Protein AF-0000000066304732 (afdb_homodimer)

Sequence (324 aa):
MSVMYKKILYPTDFSETAEIALKHVKAFKTLKAEEVILLHVIDEREIKKRDIFSLLLGVAGLNKSVEEFENELKNKLTEEAKNKMENIKKELEDVGFKVKDIIVVGIPHEEIVKIAEDEGVDIIIMGSHGKTNLKEILLGSVTENVIKKSNKPVLVVKRKNSMSVMYKKILYPTDFSETAEIALKHVKAFKTLKAEEVILLHVIDEREIKKRDIFSLLLGVAGLNKSVEEFENELKNKLTEEAKNKMENIKKELEDVGFKVKDIIVVGIPHEEIVKIAEDEGVDIIIMGSHGKTNLKEILLGSVTENVIKKSNKPVLVVKRKNS

Solvent-accessible surface area (backbone atoms only — not comparable to full-atom values): 17042 Å² total; per-residue (Å²): 128,86,66,77,50,36,28,34,32,36,56,42,82,78,21,72,31,25,52,55,24,49,55,56,57,56,55,37,44,71,41,60,27,42,34,34,41,38,34,36,56,46,48,49,69,61,55,53,51,52,48,52,49,41,51,66,68,51,62,51,69,53,90,60,51,73,66,52,51,50,51,51,51,50,50,52,52,49,54,57,45,49,57,57,48,50,54,53,46,50,57,44,39,72,73,63,35,48,72,49,76,46,78,47,78,35,56,49,37,60,50,52,38,50,48,40,60,75,68,62,38,44,31,35,41,27,23,34,40,53,76,79,67,46,88,84,56,58,57,27,68,48,45,53,47,32,60,44,70,31,75,49,30,33,34,37,28,48,59,76,78,124,128,87,65,76,49,36,28,34,31,36,55,42,82,78,20,72,31,24,52,54,22,48,54,54,56,58,54,36,43,72,41,60,29,41,33,35,39,38,35,35,56,45,47,49,68,60,55,52,50,53,49,53,48,40,51,66,67,51,62,51,69,53,90,60,51,72,65,52,50,51,50,51,50,49,50,51,53,49,54,56,46,48,57,56,48,50,55,52,46,49,58,45,40,72,74,63,35,47,72,49,77,45,78,47,78,35,57,51,37,60,50,53,39,50,48,39,58,76,68,61,37,45,31,35,42,28,22,33,40,52,78,77,67,47,88,83,56,58,58,27,69,49,46,52,48,30,60,44,69,31,76,49,30,34,36,36,26,49,59,77,78,125

Organism: Methanocaldococcus jannaschii (strain ATCC 43067 / DSM 2661 / JAL-1 / JCM 10045 / NBRC 100440) (NCBI:txid243232)

Nearest PDB structures (foldseek):
  1mjh-assembly1_B  TM=9.647E-01  e=6.088E-24  Methanocaldococcus jannaschii
  1mjh-assembly1_A  TM=9.757E-01  e=3.424E-23  Methanocaldococcus jannaschii
  3s3t-assembly1_A  TM=8.805E-01  e=3.908E-10  Lactiplantibacillus plantarum
  3hgm-assembly2_D  TM=7.960E-01  e=7.408E-10  Halomonas elongata
  3hgm-assembly1_B  TM=7.498E-01  e=8.976E-10  Halomonas elongata

Radius of gyration: 23.35 Å; Cα contacts (8 Å, |Δi|>4): 565; chains: 2; bounding box: 50×72×55 Å

Foldseek 3Di:
DDQLFQEEEQEAPPFPLSVVLLVVVLVCVVSVHAAYEYEYEAEVVVLVVVLVVCVVVVVVPDPDDSVRSSVVVVVVVVVVVVVVSVVSCVVSVVSRHHYDYDYYYYHQLVVSQVCCVVVVGQEYTGEQDHDVPDVPDRGDPSLVSNVVPHPHHYHYTYDPPD/DDQLFQEEEQEAPPFPLSVVLLVVVLVCVVSVHAAYEYEYEAEVVVLVVVLVVCVVVVVVPDPDDSVRSSVVVVVVVVVVVVVVSVVSCVVSVVSRHHYDYDYYYYHQLVVSQVCCVVVVGQEYTGEQDHDVPDVPDRGDPSRVSNVVPHPHHYHYTYDDPD

InterPro domains:
  IPR006015 Universal stress protein A family [PR01438] (5-23)
  IPR006015 Universal stress protein A family [PR01438] (118-130)
  IPR006015 Universal stress protein A family [PR01438] (136-158)
  IPR006016 UspA [PF00582] (4-158)
  IPR014729 Rossmann-like alpha/beta/alpha sandwich fold [G3DSA:3.40.50.620] (1-162)

pLDDT: mean 88.41, std 13.87, range [38.44, 98.88]

Secondary structure (DSSP, 8-state):
---TT-EEEEE--S-HHHHHHHHHHHHGGGGT--EEEEEEEEEHHHHHHHHHHHHHTTGGGSS--HHHHHHHHHHHHHHHHHHHHHHHHHHHHHTT-EEEEEEEEE-HHHHHHHHHHHHT-SEEEEES--TT--TT-SS-HHHHHHHHH-SS-EEEEPP---/---TTSEEEEE--S-HHHHHHHHHHHHGGGGT--EEEEEEEEEHHHHHHHHHHHHHTTGGGSS--HHHHHHHHHHHHHHHHHHHHHHHHHHHHHTT-EEEEEEEEE-HHHHHHHHHHHHT-SEEEEES--TT--TT-SS-HHHHHHHHH-SS-EEEEPP---

Structure (mmCIF, N/CA/C/O backbone):
data_AF-0000000066304732-model_v1
#
loop_
_entity.id
_entity.type
_entity.pdbx_description
1 polymer 'Universal stress protein MJ0577'
#
loop_
_atom_site.group_PDB
_atom_site.id
_atom_site.type_symbol
_atom_site.label_atom_id
_atom_site.label_alt_id
_atom_site.label_comp_id
_atom_site.label_asym_id
_atom_site.label_entity_id
_atom_site.label_seq_id
_atom_site.pdbx_PDB_ins_code
_atom_site.Cartn_x
_atom_site.Cartn_y
_atom_site.Cartn_z
_atom_site.occupancy
_atom_site.B_iso_or_equiv
_atom_site.auth_seq_id
_atom_site.auth_comp_id
_atom_site.auth_asym_id
_atom_site.auth_atom_id
_atom_site.pdbx_PDB_model_num
ATOM 1 N N . MET A 1 1 ? 24.047 -0.499 8.664 1 48.59 1 MET A N 1
ATOM 2 C CA . MET A 1 1 ? 22.672 -0.093 8.891 1 48.59 1 MET A CA 1
ATOM 3 C C . MET A 1 1 ? 21.703 -1.146 8.367 1 48.59 1 MET A C 1
ATOM 5 O O . MET A 1 1 ? 21.953 -1.764 7.328 1 48.59 1 MET A O 1
ATOM 9 N N . SER A 1 2 ? 20.953 -1.708 9.203 1 61.94 2 SER A N 1
ATOM 10 C CA . SER A 1 2 ? 20.141 -2.863 8.859 1 61.94 2 SER A CA 1
ATOM 11 C C . SER A 1 2 ? 19.172 -2.541 7.727 1 61.94 2 SER A C 1
ATOM 13 O O . SER A 1 2 ? 18.578 -1.461 7.699 1 61.94 2 SER A O 1
ATOM 15 N N . VAL A 1 3 ? 19.281 -3.23 6.621 1 77.06 3 VAL A N 1
ATOM 16 C CA . VAL A 1 3 ? 18.469 -3.023 5.43 1 77.06 3 VAL A CA 1
ATOM 17 C C . VAL A 1 3 ? 17.016 -3.422 5.715 1 77.06 3 VAL A C 1
ATOM 19 O O . VAL A 1 3 ? 16.75 -4.566 6.086 1 77.06 3 VAL A O 1
ATOM 22 N N . MET A 1 4 ? 16.109 -2.541 5.652 1 85.12 4 MET A N 1
ATOM 23 C CA . MET A 1 4 ? 14.711 -2.758 6.016 1 85.12 4 MET A CA 1
ATOM 24 C C . MET A 1 4 ? 14 -3.609 4.973 1 85.12 4 MET A C 1
ATOM 26 O O . MET A 1 4 ? 13.164 -4.445 5.312 1 85.12 4 MET A O 1
ATOM 30 N N . TYR A 1 5 ? 14.391 -3.469 3.701 1 91.38 5 TYR A N 1
ATOM 31 C CA . TYR A 1 5 ? 13.711 -4.18 2.625 1 91.38 5 TYR A CA 1
ATOM 32 C C . TYR A 1 5 ? 14.68 -5.082 1.87 1 91.38 5 TYR A C 1
ATOM 34 O O . TYR A 1 5 ? 14.922 -4.887 0.677 1 91.38 5 TYR A O 1
ATOM 42 N N . LYS A 1 6 ? 15.094 -6.113 2.504 1 93.81 6 LYS A N 1
ATOM 43 C CA . LYS A 1 6 ? 16.078 -7.008 1.913 1 93.81 6 LYS A CA 1
ATOM 44 C C . LYS A 1 6 ? 15.438 -7.98 0.934 1 93.81 6 LYS A C 1
ATOM 46 O O . LYS A 1 6 ? 16.016 -8.305 -0.103 1 93.81 6 LYS A O 1
ATOM 51 N N . LYS A 1 7 ? 14.312 -8.406 1.317 1 97.44 7 LYS A N 1
ATOM 52 C CA . LYS A 1 7 ? 13.609 -9.422 0.537 1 97.44 7 LYS A CA 1
ATOM 53 C C . LYS A 1 7 ? 12.227 -8.93 0.128 1 97.44 7 LYS A C 1
ATOM 55 O O . LYS A 1 7 ? 11.406 -8.57 0.981 1 97.44 7 LYS A O 1
ATOM 60 N N . ILE A 1 8 ? 11.906 -8.977 -1.218 1 98.06 8 ILE A N 1
ATOM 61 C CA . ILE A 1 8 ? 10.68 -8.445 -1.788 1 98.06 8 ILE A CA 1
ATOM 62 C C . ILE A 1 8 ? 9.828 -9.586 -2.338 1 98.06 8 ILE A C 1
ATOM 64 O O . ILE A 1 8 ? 10.344 -10.508 -2.965 1 98.06 8 ILE A O 1
ATOM 68 N N . LEU A 1 9 ? 8.57 -9.562 -2.037 1 98.88 9 LEU A N 1
ATOM 69 C CA . LEU A 1 9 ? 7.637 -10.391 -2.793 1 98.88 9 LEU A CA 1
ATOM 70 C C . LEU A 1 9 ? 7.004 -9.594 -3.93 1 98.88 9 LEU A C 1
ATOM 72 O O . LEU A 1 9 ? 6.438 -8.523 -3.703 1 98.88 9 LEU A O 1
ATOM 76 N N . TYR A 1 10 ? 7.152 -10.07 -5.133 1 98.81 10 TYR A N 1
ATOM 77 C CA . TYR A 1 10 ? 6.543 -9.492 -6.324 1 98.81 10 TYR A CA 1
ATOM 78 C C . TYR A 1 10 ? 5.582 -10.484 -6.977 1 98.81 10 TYR A C 1
ATOM 80 O O . TYR A 1 10 ? 5.992 -11.312 -7.789 1 98.81 10 TYR A O 1
ATOM 88 N N . PRO A 1 11 ? 4.316 -10.406 -6.613 1 98.81 11 PRO A N 1
ATOM 89 C CA . PRO A 1 11 ? 3.312 -11.18 -7.348 1 98.81 11 PRO A CA 1
ATOM 90 C C . PRO A 1 11 ? 2.934 -10.531 -8.68 1 98.81 11 PRO A C 1
ATOM 92 O O . PRO A 1 11 ? 2.768 -9.312 -8.758 1 98.81 11 PRO A O 1
ATOM 95 N N . THR A 1 12 ? 2.809 -11.383 -9.734 1 98.19 12 THR A N 1
ATOM 96 C CA . THR A 1 12 ? 2.475 -10.836 -11.039 1 98.19 12 THR A CA 1
ATOM 97 C C . THR A 1 12 ? 1.42 -11.695 -11.734 1 98.19 12 THR A C 1
ATOM 99 O O . THR A 1 12 ? 1.443 -12.922 -11.633 1 98.19 12 THR A O 1
ATOM 102 N N . ASP A 1 13 ? 0.51 -11.016 -12.344 1 96.62 13 ASP A N 1
ATOM 103 C CA . ASP A 1 13 ? -0.424 -11.68 -13.25 1 96.62 13 ASP A CA 1
ATOM 104 C C . ASP A 1 13 ? -0.15 -11.281 -14.703 1 96.62 13 ASP A C 1
ATOM 106 O O . ASP A 1 13 ? -0.991 -11.5 -15.578 1 96.62 13 ASP A O 1
ATOM 110 N N . PHE A 1 14 ? 1.034 -10.562 -14.867 1 96.44 14 PHE A N 1
ATOM 111 C CA . PHE A 1 14 ? 1.569 -10.18 -16.172 1 96.44 14 PHE A CA 1
ATOM 112 C C . PHE A 1 14 ? 0.75 -9.055 -16.781 1 96.44 14 PHE A C 1
ATOM 114 O O . PHE A 1 14 ? 0.868 -8.773 -17.984 1 96.44 14 PHE A O 1
ATOM 121 N N . SER A 1 15 ? -0.158 -8.43 -16.016 1 94.56 15 SER A N 1
ATOM 122 C CA . SER A 1 15 ? -0.936 -7.289 -16.484 1 94.56 15 SER A CA 1
ATOM 123 C C . SER A 1 15 ? -0.06 -6.051 -16.641 1 94.56 15 SER A C 1
ATOM 125 O O . SER A 1 15 ? 1.1 -6.047 -16.234 1 94.56 15 SER A O 1
ATOM 127 N N . GLU A 1 16 ? -0.565 -5.035 -17.266 1 92.5 16 GLU A N 1
ATOM 128 C CA . GLU A 1 16 ? 0.135 -3.764 -17.438 1 92.5 16 GLU A CA 1
ATOM 129 C C . GLU A 1 16 ? 0.497 -3.146 -16.078 1 92.5 16 GLU A C 1
ATOM 131 O O . GLU A 1 16 ? 1.601 -2.627 -15.906 1 92.5 16 GLU A O 1
ATOM 136 N N . THR A 1 17 ? -0.426 -3.213 -15.18 1 93.75 17 THR A N 1
ATOM 137 C CA . THR A 1 17 ? -0.16 -2.648 -13.859 1 93.75 17 THR A CA 1
ATOM 138 C C . THR A 1 17 ? 0.934 -3.438 -13.148 1 93.75 17 THR A C 1
ATOM 140 O O . THR A 1 17 ? 1.732 -2.865 -12.398 1 93.75 17 THR A O 1
ATOM 143 N N . ALA A 1 18 ? 0.953 -4.797 -13.367 1 96.5 18 ALA A N 1
ATOM 144 C CA . ALA A 1 18 ? 2.027 -5.617 -12.812 1 96.5 18 ALA A CA 1
ATOM 145 C C . ALA A 1 18 ? 3.381 -5.211 -13.383 1 96.5 18 ALA A C 1
ATOM 147 O O . ALA A 1 18 ? 4.391 -5.215 -12.672 1 96.5 18 ALA A O 1
ATOM 148 N N . GLU A 1 19 ? 3.375 -4.848 -14.625 1 95.69 19 GLU A N 1
ATOM 149 C CA . GLU A 1 19 ? 4.609 -4.387 -15.258 1 95.69 19 GLU A CA 1
ATOM 150 C C . GLU A 1 19 ? 5.086 -3.076 -14.633 1 95.69 19 GLU A C 1
ATOM 152 O O . GLU A 1 19 ? 6.289 -2.879 -14.438 1 95.69 19 GLU A O 1
ATOM 157 N N . ILE A 1 20 ? 4.203 -2.197 -14.391 1 95.19 20 ILE A N 1
ATOM 158 C CA . ILE A 1 20 ? 4.559 -0.952 -13.719 1 95.19 20 ILE A CA 1
ATOM 159 C C . ILE A 1 20 ? 5.129 -1.256 -12.336 1 95.19 20 ILE A C 1
ATOM 161 O O . ILE A 1 20 ? 6.129 -0.659 -11.93 1 95.19 20 ILE A O 1
ATOM 165 N N . ALA A 1 21 ? 4.516 -2.217 -11.617 1 97.19 21 ALA A N 1
ATOM 166 C CA . ALA A 1 21 ? 5.008 -2.619 -10.305 1 97.19 21 ALA A CA 1
ATOM 167 C C . ALA A 1 21 ? 6.43 -3.17 -10.398 1 97.19 21 ALA A C 1
ATOM 169 O O . ALA A 1 21 ? 7.238 -2.973 -9.484 1 97.19 21 ALA A O 1
ATOM 170 N N . LEU A 1 22 ? 6.727 -3.855 -11.492 1 97.38 22 LEU A N 1
ATOM 171 C CA . LEU A 1 22 ? 8.062 -4.398 -11.703 1 97.38 22 LEU A CA 1
ATOM 172 C C . LEU A 1 22 ? 9.109 -3.289 -11.703 1 97.38 22 LEU A C 1
ATOM 174 O O . LEU A 1 22 ? 10.211 -3.469 -11.172 1 97.38 22 LEU A O 1
ATOM 178 N N . LYS A 1 23 ? 8.781 -2.166 -12.258 1 95.19 23 LYS A N 1
ATOM 179 C CA . LYS A 1 23 ? 9.695 -1.027 -12.242 1 95.19 23 LYS A CA 1
ATOM 180 C C . LYS A 1 23 ? 9.992 -0.579 -10.812 1 95.19 23 LYS A C 1
ATOM 182 O O . LYS A 1 23 ? 11.125 -0.22 -10.492 1 95.19 23 LYS A O 1
ATOM 187 N N . HIS A 1 24 ? 8.945 -0.601 -10.023 1 94.94 24 HIS A N 1
ATOM 188 C CA . HIS A 1 24 ? 9.125 -0.245 -8.625 1 94.94 24 HIS A CA 1
ATOM 189 C C . HIS A 1 24 ? 9.984 -1.276 -7.898 1 94.94 24 HIS A C 1
ATOM 191 O O . HIS A 1 24 ? 10.812 -0.92 -7.062 1 94.94 24 HIS A O 1
ATOM 197 N N . VAL A 1 25 ? 9.781 -2.568 -8.211 1 96.75 25 VAL A N 1
ATOM 198 C CA . VAL A 1 25 ? 10.617 -3.613 -7.637 1 96.75 25 VAL A CA 1
ATOM 199 C C . VA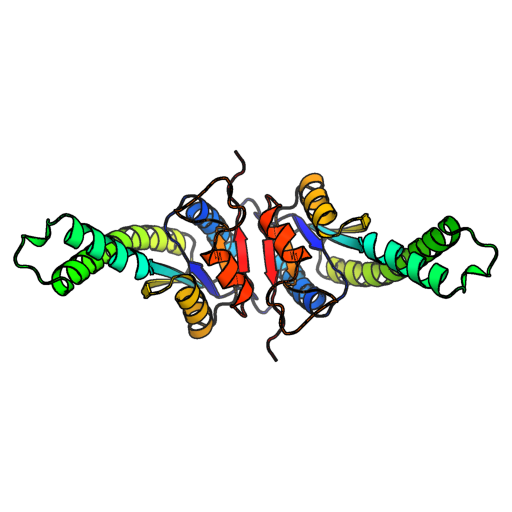L A 1 25 ? 12.086 -3.34 -7.969 1 96.75 25 VAL A C 1
ATOM 201 O O . VAL A 1 25 ? 12.938 -3.342 -7.082 1 96.75 25 VAL A O 1
ATOM 204 N N . LYS A 1 26 ? 12.352 -3.02 -9.195 1 95.25 26 LYS A N 1
ATOM 205 C CA . LYS A 1 26 ? 13.719 -2.781 -9.641 1 95.25 26 LYS A CA 1
ATOM 206 C C . LYS A 1 26 ? 14.328 -1.573 -8.938 1 95.25 26 LYS A C 1
ATOM 208 O O . LYS A 1 26 ? 15.516 -1.573 -8.609 1 95.25 26 LYS A O 1
ATOM 213 N N . ALA A 1 27 ? 13.539 -0.614 -8.695 1 91.25 27 ALA A N 1
ATOM 214 C CA . ALA A 1 27 ? 14 0.601 -8.031 1 91.25 27 ALA A CA 1
ATOM 215 C C . ALA A 1 27 ? 14.477 0.302 -6.613 1 91.25 27 ALA A C 1
ATOM 217 O O . ALA A 1 27 ? 15.336 1.008 -6.078 1 91.25 27 ALA A O 1
ATOM 218 N N . PHE A 1 28 ? 13.961 -0.78 -5.977 1 91.81 28 PHE A N 1
ATOM 219 C CA . PHE A 1 28 ? 14.328 -1.122 -4.609 1 91.81 28 PHE A CA 1
ATOM 220 C C . PHE A 1 28 ? 15.742 -1.684 -4.555 1 91.81 28 PHE A C 1
ATOM 222 O O . PHE A 1 28 ? 16.344 -1.784 -3.479 1 91.81 28 PHE A O 1
ATOM 229 N N . LYS A 1 29 ? 16.312 -2.008 -5.723 1 86.81 29 LYS A N 1
ATOM 230 C CA . LYS A 1 29 ? 17.719 -2.402 -5.73 1 86.81 29 LYS A CA 1
ATOM 231 C C . LYS A 1 29 ? 18.609 -1.263 -5.254 1 86.81 29 LYS A C 1
ATOM 233 O O . LYS A 1 29 ? 19.578 -1.49 -4.523 1 86.81 29 LYS A O 1
ATOM 238 N N . THR A 1 30 ? 18.203 -0.14 -5.738 1 80.88 30 THR A N 1
ATOM 239 C CA . THR A 1 30 ? 18.953 1.037 -5.312 1 80.88 30 THR A CA 1
ATOM 240 C C . THR A 1 30 ? 18.797 1.263 -3.811 1 80.88 30 THR A C 1
ATOM 242 O O . THR A 1 30 ? 19.609 1.954 -3.193 1 80.88 30 THR A O 1
ATOM 245 N N . LEU A 1 31 ? 17.797 0.596 -3.203 1 76 31 LEU A N 1
ATOM 246 C CA . LEU A 1 31 ? 17.531 0.695 -1.771 1 76 31 LEU A CA 1
ATOM 247 C C . LEU A 1 31 ? 18.156 -0.476 -1.021 1 76 31 LEU A C 1
ATOM 249 O O . LEU A 1 31 ? 17.812 -0.739 0.131 1 76 31 LEU A O 1
ATOM 253 N N . LYS A 1 32 ? 18.969 -1.305 -1.677 1 80.81 32 LYS A N 1
ATOM 254 C CA . LYS A 1 32 ? 19.797 -2.357 -1.117 1 80.81 32 LYS A CA 1
ATOM 255 C C . LYS A 1 32 ? 19.016 -3.654 -0.941 1 80.81 32 LYS A C 1
ATOM 257 O O . LYS A 1 32 ? 19.422 -4.531 -0.173 1 80.81 32 LYS A O 1
ATOM 262 N N . ALA A 1 33 ? 17.828 -3.689 -1.563 1 89.06 33 ALA A N 1
ATOM 263 C CA . ALA A 1 33 ? 17.141 -4.98 -1.61 1 89.06 33 ALA A CA 1
ATOM 264 C C . ALA A 1 33 ? 18 -6.031 -2.311 1 89.06 33 ALA A C 1
ATOM 266 O O . ALA A 1 33 ? 18.719 -5.723 -3.268 1 89.06 33 ALA A O 1
ATOM 267 N N . GLU A 1 34 ? 17.875 -7.262 -1.859 1 94.06 34 GLU A N 1
ATOM 268 C CA . GLU A 1 34 ? 18.797 -8.281 -2.334 1 94.06 34 GLU A CA 1
ATOM 269 C C . GLU A 1 34 ? 18.062 -9.406 -3.062 1 94.06 34 GLU A C 1
ATOM 271 O O . GLU A 1 34 ? 18.562 -9.961 -4.035 1 94.06 34 GLU A O 1
ATOM 276 N N . GLU A 1 35 ? 16.875 -9.68 -2.52 1 97.94 35 GLU A N 1
ATOM 277 C CA . GLU A 1 35 ? 16.188 -10.867 -3.004 1 97.94 35 GLU A CA 1
ATOM 278 C C . GLU A 1 35 ? 14.766 -10.539 -3.449 1 97.94 35 GLU A C 1
ATOM 280 O O . GLU A 1 35 ? 14.094 -9.703 -2.834 1 97.94 35 GLU A O 1
ATOM 285 N N . VAL A 1 36 ? 14.359 -11.164 -4.516 1 98.44 36 VAL A N 1
ATOM 286 C CA . VAL A 1 36 ? 12.977 -11.055 -4.977 1 98.44 36 VAL A CA 1
ATOM 287 C C . VAL A 1 36 ? 12.344 -12.438 -5.066 1 98.44 36 VAL A C 1
ATOM 289 O O . VAL A 1 36 ? 12.914 -13.344 -5.676 1 98.44 36 VAL A O 1
ATOM 292 N N . ILE A 1 37 ? 11.281 -12.602 -4.359 1 98.88 37 ILE A N 1
ATOM 293 C CA . ILE A 1 37 ? 10.383 -13.727 -4.621 1 98.88 37 ILE A CA 1
ATOM 294 C C . ILE A 1 37 ? 9.398 -13.352 -5.727 1 98.88 37 ILE A C 1
ATOM 296 O O . ILE A 1 37 ? 8.492 -12.547 -5.516 1 98.88 37 ILE A O 1
ATOM 300 N N . LEU A 1 38 ? 9.664 -13.883 -6.906 1 98.81 38 LEU A N 1
ATOM 301 C CA . LEU A 1 38 ? 8.797 -13.703 -8.07 1 98.81 38 LEU A CA 1
ATOM 302 C C . LEU A 1 38 ? 7.691 -14.75 -8.094 1 98.81 38 LEU A C 1
ATOM 304 O O . LEU A 1 38 ? 7.965 -15.938 -8.234 1 98.81 38 LEU A O 1
ATOM 308 N N . LEU A 1 39 ? 6.426 -14.273 -7.949 1 98.88 39 LEU A N 1
ATOM 309 C CA . LEU A 1 39 ? 5.336 -15.219 -7.73 1 98.88 39 LEU A CA 1
ATOM 310 C C . LEU A 1 39 ? 4.25 -15.055 -8.781 1 98.88 39 LEU A C 1
ATOM 312 O O . LEU A 1 39 ? 3.836 -13.938 -9.086 1 98.88 39 LEU A O 1
ATOM 316 N N . HIS A 1 40 ? 3.891 -16.125 -9.367 1 98.56 40 HIS A N 1
ATOM 317 C CA . HIS A 1 40 ? 2.67 -16.188 -10.164 1 98.56 40 HIS A CA 1
ATOM 318 C C . HIS A 1 40 ? 1.725 -17.266 -9.625 1 98.56 40 HIS A C 1
ATOM 320 O O . HIS A 1 40 ? 2.141 -18.391 -9.359 1 98.56 40 HIS A O 1
ATOM 326 N N . VAL A 1 41 ? 0.49 -16.875 -9.484 1 98.06 41 VAL A N 1
ATOM 327 C CA . VAL A 1 41 ? -0.534 -17.797 -9 1 98.06 41 VAL A CA 1
ATOM 328 C C . VAL A 1 41 ? -1.532 -18.094 -10.117 1 98.06 41 VAL A C 1
ATOM 330 O O . VAL A 1 41 ? -2.164 -17.172 -10.648 1 98.06 41 VAL A O 1
ATOM 333 N N . ILE A 1 42 ? -1.589 -19.312 -10.508 1 95.75 42 ILE A N 1
ATOM 334 C CA . ILE A 1 42 ? -2.646 -19.766 -11.414 1 95.75 42 ILE A CA 1
ATOM 335 C C . ILE A 1 42 ? -3.955 -19.922 -10.633 1 95.75 42 ILE A C 1
ATOM 337 O O . ILE A 1 42 ? -4.051 -20.75 -9.727 1 95.75 42 ILE A O 1
ATOM 341 N N . ASP A 1 43 ? -4.855 -19.094 -11.016 1 93.62 43 ASP A N 1
ATOM 342 C CA . ASP A 1 43 ? -6.117 -19.031 -10.281 1 93.62 43 ASP A CA 1
ATOM 343 C C . ASP A 1 43 ? -6.945 -20.297 -10.508 1 93.62 43 ASP A C 1
ATOM 345 O O . ASP A 1 43 ? -7.512 -20.484 -11.586 1 93.62 43 ASP A O 1
ATOM 349 N N . GLU A 1 44 ? -7.137 -21.078 -9.531 1 90.38 44 GLU A N 1
ATOM 350 C CA . GLU A 1 44 ? -7.824 -22.359 -9.656 1 90.38 44 GLU A CA 1
ATOM 351 C C . GLU A 1 44 ? -9.312 -22.156 -9.93 1 90.38 44 GLU A C 1
ATOM 353 O O . GLU A 1 44 ? -9.977 -23.062 -10.438 1 90.38 44 GLU A O 1
ATOM 358 N N . ARG A 1 45 ? -9.812 -21.047 -9.586 1 86.88 45 ARG A N 1
ATOM 359 C CA . ARG A 1 45 ? -11.227 -20.781 -9.82 1 86.88 45 ARG A CA 1
ATOM 360 C C . ARG A 1 45 ? -11.516 -20.609 -11.312 1 86.88 45 ARG A C 1
ATOM 362 O O . ARG A 1 45 ? -12.617 -20.891 -11.773 1 86.88 45 ARG A O 1
ATOM 369 N N . GLU A 1 46 ? -10.57 -20.047 -11.992 1 82.31 46 GLU A N 1
ATOM 370 C CA . GLU A 1 46 ? -10.703 -19.844 -13.43 1 82.31 46 GLU A CA 1
ATOM 371 C C . GLU A 1 46 ? -10.625 -21.172 -14.18 1 82.31 46 GLU A C 1
ATOM 373 O O . GLU A 1 46 ? -11.242 -21.328 -15.234 1 82.31 46 GLU A O 1
ATOM 378 N N . ILE A 1 47 ? -9.883 -22.094 -13.703 1 79.81 47 ILE A N 1
ATOM 379 C CA . ILE A 1 47 ? -9.758 -23.422 -14.305 1 79.81 47 ILE A CA 1
ATOM 380 C C . ILE A 1 47 ? -11.078 -24.172 -14.18 1 79.81 47 ILE A C 1
ATOM 382 O O . ILE A 1 47 ? -11.539 -24.797 -15.141 1 79.81 47 ILE A O 1
ATOM 386 N N . LYS A 1 48 ? -11.664 -23.969 -13.062 1 76.81 48 LYS A N 1
ATOM 387 C CA . LYS A 1 48 ? -12.914 -24.672 -12.812 1 76.81 48 LYS A CA 1
ATOM 388 C C . LYS A 1 48 ? -14.047 -24.109 -13.664 1 76.81 48 LYS A C 1
ATOM 390 O O . LYS A 1 48 ? -14.906 -24.859 -14.133 1 76.81 48 LYS A O 1
ATOM 395 N N . LYS A 1 49 ? -14.047 -22.875 -13.859 1 73.19 49 LYS A N 1
ATOM 396 C CA . LYS A 1 49 ? -15.086 -22.266 -14.68 1 73.19 49 LYS A CA 1
ATOM 397 C C . LYS A 1 49 ? -14.992 -22.719 -16.125 1 73.19 49 LYS A C 1
ATOM 399 O O . LYS A 1 49 ? -16.016 -23 -16.766 1 73.19 49 LYS A O 1
ATOM 404 N N . ARG A 1 50 ? -13.812 -22.781 -16.594 1 68.62 50 ARG A N 1
ATOM 405 C CA . ARG A 1 50 ? -13.609 -23.141 -17.984 1 68.62 50 ARG A CA 1
ATOM 406 C C . ARG A 1 50 ? -14.008 -24.594 -18.234 1 68.62 50 ARG A C 1
ATOM 408 O O . ARG A 1 50 ? -14.43 -24.953 -19.344 1 68.62 50 ARG A O 1
ATOM 415 N N . ASP A 1 51 ? -13.828 -25.391 -17.234 1 64.12 51 ASP A N 1
ATOM 416 C CA . ASP A 1 51 ? -14.219 -26.797 -17.344 1 64.12 51 ASP A CA 1
ATOM 417 C C . ASP A 1 51 ? -15.734 -26.938 -17.453 1 64.12 51 ASP A C 1
ATOM 419 O O . ASP A 1 51 ? -16.234 -27.719 -18.281 1 64.12 51 ASP A O 1
ATOM 423 N N . ILE A 1 52 ? -16.375 -26.156 -16.672 1 63.44 52 ILE A N 1
ATOM 424 C CA . ILE A 1 52 ? -17.828 -26.266 -16.641 1 63.44 52 ILE A CA 1
ATOM 425 C C . ILE A 1 52 ? -18.406 -25.812 -17.984 1 63.44 52 ILE A C 1
ATOM 427 O O . ILE A 1 52 ? -19.312 -26.453 -18.516 1 63.44 52 ILE A O 1
ATOM 431 N N . PHE A 1 53 ? -17.797 -24.812 -18.5 1 64.06 53 PHE A N 1
ATOM 432 C CA . PHE A 1 53 ? -18.281 -24.281 -19.75 1 64.06 53 PHE A CA 1
ATOM 433 C C . PHE A 1 53 ? -18.047 -25.266 -20.891 1 64.06 53 PHE A C 1
ATOM 435 O O . PHE A 1 53 ? -18.906 -25.453 -21.75 1 64.06 53 PHE A O 1
ATOM 442 N N . SER A 1 54 ? -16.844 -25.812 -20.875 1 63.41 54 SER A N 1
ATOM 443 C CA . SER A 1 54 ? -16.547 -26.797 -21.906 1 63.41 54 SER A CA 1
ATOM 444 C C . SER A 1 54 ? -17.484 -28 -21.812 1 63.41 54 SER A C 1
ATOM 446 O O . SER A 1 54 ? -17.938 -28.531 -22.844 1 63.41 54 SER A O 1
ATOM 448 N N . LEU A 1 55 ? -17.766 -28.375 -20.578 1 60.5 55 LEU A N 1
ATOM 449 C CA . LEU A 1 55 ? -18.703 -29.484 -20.375 1 60.5 55 LEU A CA 1
ATOM 450 C C . LEU A 1 55 ? -20.094 -29.125 -20.891 1 60.5 55 LEU A C 1
ATOM 452 O O . LEU A 1 55 ? -20.75 -29.938 -21.516 1 60.5 55 LEU A O 1
ATOM 456 N N . LEU A 1 56 ? -20.312 -27.859 -20.609 1 60 56 LEU A N 1
ATOM 457 C CA . LEU A 1 56 ? -21.656 -27.422 -21 1 60 56 LEU A CA 1
ATOM 458 C C . LEU A 1 56 ? -21.766 -27.312 -22.516 1 60 56 LEU A C 1
ATOM 460 O O . LEU A 1 56 ? -22.844 -27.562 -23.078 1 60 56 LEU A O 1
ATOM 464 N N . LEU A 1 57 ? -20.719 -26.859 -23.109 1 59.06 57 LEU A N 1
ATOM 465 C CA . LEU A 1 57 ? -20.781 -26.703 -24.547 1 59.06 57 LEU A CA 1
ATOM 466 C C . LEU A 1 57 ? -20.641 -28.062 -25.25 1 59.06 57 LEU A C 1
ATOM 468 O O . LEU A 1 57 ? -20.75 -28.141 -26.469 1 59.06 57 LEU A O 1
ATOM 472 N N . GLY A 1 58 ? -20.844 -29.031 -24.547 1 56.41 58 GLY A N 1
ATOM 473 C CA . GLY A 1 58 ? -20.906 -30.344 -25.156 1 56.41 58 GLY A CA 1
ATOM 474 C C . GLY A 1 58 ? -19.578 -30.812 -25.719 1 56.41 58 GLY A C 1
ATOM 475 O O . GLY A 1 58 ? -19.516 -31.766 -26.484 1 56.41 58 GLY A O 1
ATOM 476 N N . VAL A 1 59 ? -18.75 -29.938 -25.672 1 52 59 VAL A N 1
ATOM 477 C CA . VAL A 1 59 ? -17.484 -30.281 -26.297 1 52 59 VAL A CA 1
ATOM 478 C C . VAL A 1 59 ? -16.844 -31.453 -25.547 1 52 59 VAL A C 1
ATOM 480 O O . VAL A 1 59 ? -15.758 -31.922 -25.922 1 52 59 VAL A O 1
ATOM 483 N N . ALA A 1 60 ? -17.484 -31.703 -24.5 1 49.75 60 ALA A N 1
ATOM 484 C CA . ALA A 1 60 ? -17.078 -32.906 -23.766 1 49.75 60 ALA A CA 1
ATOM 485 C C . ALA A 1 60 ? -17.141 -34.125 -24.672 1 49.75 60 ALA A C 1
ATOM 487 O O . ALA A 1 60 ? -17.188 -35.25 -24.172 1 49.75 60 ALA A O 1
ATOM 488 N N . GLY A 1 61 ? -17.625 -33.875 -25.797 1 47.34 61 GLY A N 1
ATOM 489 C CA . GLY A 1 61 ? -17.594 -35.125 -26.531 1 47.34 61 GLY A CA 1
ATOM 490 C C . GLY A 1 61 ? -16.281 -35.875 -26.344 1 47.34 61 GLY A C 1
ATOM 491 O O . GLY A 1 61 ? -16.125 -36.969 -26.875 1 47.34 61 GLY A O 1
ATOM 492 N N . LEU A 1 62 ? -15.156 -35.125 -26.328 1 50.16 62 LEU A N 1
ATOM 493 C CA . LEU A 1 62 ? -13.945 -35.938 -26.328 1 50.16 62 LEU A CA 1
ATOM 494 C C . LEU A 1 62 ? -13.766 -36.688 -25.016 1 50.16 62 LEU A C 1
ATOM 496 O O . LEU A 1 62 ? -14.266 -36.219 -23.984 1 50.16 62 LEU A O 1
ATOM 500 N N . ASN A 1 63 ? -13.484 -37.969 -25.062 1 55.72 63 ASN A N 1
ATOM 501 C CA . ASN A 1 63 ? -13.211 -39.062 -24.141 1 55.72 63 ASN A CA 1
ATOM 502 C C . ASN A 1 63 ? -12.422 -38.594 -22.922 1 55.72 63 ASN A C 1
ATOM 504 O O . ASN A 1 63 ? -11.969 -39.406 -22.125 1 55.72 63 ASN A O 1
ATOM 508 N N . LYS A 1 64 ? -12.008 -37.344 -22.859 1 61.66 64 LYS A N 1
ATOM 509 C CA . LYS A 1 64 ? -11.18 -37.031 -21.703 1 61.66 64 LYS A CA 1
ATOM 510 C C . LYS A 1 64 ? -12.039 -36.688 -20.484 1 61.66 64 LYS A C 1
ATOM 512 O O . LYS A 1 64 ? -13.07 -36 -20.625 1 61.66 64 LYS A O 1
ATOM 517 N N . SER A 1 65 ? -11.836 -37.344 -19.391 1 71.25 65 SER A N 1
ATOM 518 C CA . SER A 1 65 ? -12.484 -37.031 -18.125 1 71.25 65 SER A CA 1
ATOM 519 C C . SER A 1 65 ? -12.266 -35.562 -17.734 1 71.25 65 SER A C 1
ATOM 521 O O . SER A 1 65 ? -11.375 -34.906 -18.266 1 71.25 65 SER A O 1
ATOM 523 N N . VAL A 1 66 ? -13.18 -34.969 -17.172 1 73.06 66 VAL A N 1
ATOM 524 C CA . VAL A 1 66 ? -13.102 -33.594 -16.609 1 73.06 66 VAL A CA 1
ATOM 525 C C . VAL A 1 66 ? -11.742 -33.406 -15.945 1 73.06 66 VAL A C 1
ATOM 527 O O . VAL A 1 66 ? -11.125 -32.344 -16.109 1 73.06 66 VAL A O 1
ATOM 530 N N . GLU A 1 67 ? -11.289 -34.375 -15.367 1 76.94 67 GLU A N 1
ATOM 531 C CA . GLU A 1 67 ? -10.008 -34.344 -14.664 1 76.94 67 GLU A CA 1
ATOM 532 C C . GLU A 1 67 ? -8.852 -34.188 -15.648 1 76.94 67 GLU A C 1
ATOM 534 O O . GLU A 1 67 ? -7.906 -33.438 -15.391 1 76.94 67 GLU A O 1
ATOM 539 N N . GLU A 1 68 ? -8.984 -34.875 -16.719 1 79.75 68 GLU A N 1
ATOM 540 C CA . GLU A 1 68 ? -7.938 -34.812 -17.734 1 79.75 68 GLU A CA 1
ATOM 541 C C . GLU A 1 68 ? -7.879 -33.438 -18.375 1 79.75 68 GLU A C 1
ATOM 543 O O . GLU A 1 68 ? -6.793 -32.906 -18.641 1 79.75 68 GLU A O 1
ATOM 548 N N . PHE A 1 69 ? -8.969 -32.938 -18.594 1 78.56 69 PHE A N 1
ATOM 549 C CA . PHE A 1 69 ? -9.039 -31.609 -19.203 1 78.56 69 PHE A CA 1
ATOM 550 C C . PHE A 1 69 ? -8.461 -30.562 -18.266 1 78.56 69 PHE A C 1
ATOM 552 O O . PHE A 1 69 ? -7.688 -29.703 -18.688 1 78.56 69 PHE A O 1
ATOM 559 N N . GLU A 1 70 ? -8.797 -30.641 -17.016 1 80.75 70 GLU A N 1
ATOM 560 C CA . GLU A 1 70 ? -8.281 -29.719 -16.016 1 80.75 70 GLU A CA 1
ATOM 561 C C . GLU A 1 70 ? -6.758 -29.797 -15.922 1 80.75 70 GLU A C 1
ATOM 563 O O . GLU A 1 70 ? -6.086 -28.766 -15.828 1 80.75 70 GLU A O 1
ATOM 568 N N . ASN A 1 71 ? -6.289 -30.953 -15.969 1 85.88 71 ASN A N 1
ATOM 569 C CA . ASN A 1 71 ? -4.848 -31.156 -15.883 1 85.88 71 ASN A CA 1
ATOM 570 C C . ASN A 1 71 ? -4.133 -30.578 -17.109 1 85.88 71 ASN A C 1
ATOM 572 O O . ASN A 1 71 ? -3.055 -30 -16.984 1 85.88 71 ASN A O 1
ATOM 576 N N . GLU A 1 72 ? -4.754 -30.828 -18.188 1 85.25 72 GLU A N 1
ATOM 577 C CA . GLU A 1 72 ? -4.176 -30.297 -19.422 1 85.25 72 GLU A CA 1
ATOM 578 C C . GLU A 1 72 ? -4.148 -28.781 -19.391 1 85.25 72 GLU A C 1
ATOM 580 O O . GLU A 1 72 ? -3.164 -28.156 -19.812 1 85.25 72 GLU A O 1
ATOM 585 N N . LEU A 1 73 ? -5.188 -28.234 -18.984 1 85.56 73 LEU A N 1
ATOM 586 C CA . LEU A 1 73 ? -5.27 -26.781 -18.906 1 85.56 73 LEU A CA 1
ATOM 587 C C . LEU A 1 73 ? -4.254 -26.234 -17.906 1 85.56 73 LEU A C 1
ATOM 589 O O . LEU A 1 73 ? -3.562 -25.25 -18.188 1 85.56 73 LEU A O 1
ATOM 593 N N . LYS A 1 74 ? -4.199 -26.859 -16.797 1 89.5 74 LYS A N 1
ATOM 594 C CA . LYS A 1 74 ? -3.223 -26.469 -15.789 1 89.5 74 LYS A CA 1
ATOM 595 C C . LYS A 1 74 ? -1.805 -26.516 -16.344 1 89.5 74 LYS A C 1
ATOM 597 O O . LYS A 1 74 ? -1.02 -25.578 -16.125 1 89.5 74 LYS A O 1
ATOM 602 N N . ASN A 1 75 ? -1.525 -27.547 -17.031 1 90.5 75 ASN A N 1
ATOM 603 C CA . ASN A 1 75 ? -0.197 -27.703 -17.609 1 90.5 75 ASN A CA 1
ATOM 604 C C . ASN A 1 75 ? 0.09 -26.609 -18.641 1 90.5 75 ASN A C 1
ATOM 606 O O . ASN A 1 75 ? 1.188 -26.047 -18.672 1 90.5 75 ASN A O 1
ATOM 610 N N . LYS A 1 76 ? -0.897 -26.375 -19.422 1 90.38 76 LYS A N 1
ATOM 611 C CA . LYS A 1 76 ? -0.744 -25.344 -20.438 1 90.38 76 LYS A CA 1
ATOM 612 C C . LYS A 1 76 ? -0.502 -23.984 -19.797 1 90.38 76 LYS A C 1
ATOM 614 O O . LYS A 1 76 ? 0.414 -23.25 -20.203 1 90.38 76 LYS A O 1
ATOM 619 N N . LEU A 1 77 ? -1.236 -23.656 -18.812 1 91.75 77 LEU A N 1
ATOM 620 C CA . LEU A 1 77 ? -1.109 -22.359 -18.141 1 91.75 77 LEU A CA 1
ATOM 621 C C . LEU A 1 77 ? 0.231 -22.266 -17.422 1 91.75 77 LEU A C 1
ATOM 623 O O . LEU A 1 77 ? 0.849 -21.203 -17.391 1 91.75 77 LEU A O 1
ATOM 627 N N . THR A 1 78 ? 0.624 -23.328 -16.844 1 94.06 78 THR A N 1
ATOM 628 C CA . THR A 1 78 ? 1.901 -23.375 -16.141 1 94.06 78 THR A CA 1
ATOM 629 C C . THR A 1 78 ? 3.057 -23.125 -17.109 1 94.06 78 THR A C 1
ATOM 631 O O . THR A 1 78 ? 3.959 -22.344 -16.812 1 94.06 78 THR A O 1
ATOM 634 N N . GLU A 1 79 ? 2.986 -23.781 -18.219 1 94.12 79 GLU A N 1
ATOM 635 C CA . GLU A 1 79 ? 4.051 -23.641 -19.203 1 94.12 79 GLU A CA 1
ATOM 636 C C . GLU A 1 79 ? 4.102 -22.219 -19.766 1 94.12 79 GLU A C 1
ATOM 638 O O . GLU A 1 79 ? 5.184 -21.641 -19.938 1 94.12 79 GLU A O 1
ATOM 643 N N . GLU A 1 80 ? 3.006 -21.703 -20.031 1 94.12 80 GLU A N 1
ATOM 644 C CA . GLU A 1 80 ? 2.934 -20.312 -20.5 1 94.12 80 GLU A CA 1
ATOM 645 C C . GLU A 1 80 ? 3.506 -19.359 -19.453 1 94.12 80 GLU A C 1
ATOM 647 O O . GLU A 1 80 ? 4.227 -18.422 -19.797 1 94.12 80 GLU A O 1
ATOM 652 N N . ALA A 1 81 ? 3.193 -19.609 -18.25 1 95.88 81 ALA A N 1
ATOM 653 C CA . ALA A 1 81 ? 3.672 -18.75 -17.172 1 95.88 81 ALA A CA 1
ATOM 654 C C . ALA A 1 81 ? 5.184 -18.875 -17 1 95.88 81 ALA A C 1
ATOM 656 O O . ALA A 1 81 ? 5.863 -17.891 -16.734 1 95.88 81 ALA A O 1
ATOM 657 N N . LYS A 1 82 ? 5.676 -20.078 -17.188 1 96.94 82 LYS A N 1
ATOM 658 C CA . LYS A 1 82 ? 7.109 -20.312 -17.016 1 96.94 82 LYS A CA 1
ATOM 659 C C . LYS A 1 82 ? 7.93 -19.422 -17.938 1 96.94 82 LYS A C 1
ATOM 661 O O . LYS A 1 82 ? 8.922 -18.828 -17.516 1 96.94 82 LYS A O 1
ATOM 666 N N . ASN A 1 83 ? 7.496 -19.328 -19.125 1 95.94 83 ASN A N 1
ATOM 667 C CA . ASN A 1 83 ? 8.227 -18.5 -20.078 1 95.94 83 ASN A CA 1
ATOM 668 C C . ASN A 1 83 ? 8.219 -17.031 -19.672 1 95.94 83 ASN A C 1
ATOM 670 O O . ASN A 1 83 ? 9.258 -16.375 -19.703 1 95.94 83 ASN A O 1
ATOM 674 N N . LYS A 1 84 ? 7.098 -16.516 -19.359 1 97.44 84 LYS A N 1
ATOM 675 C CA . LYS A 1 84 ? 6.969 -15.133 -18.922 1 97.44 84 LYS A CA 1
ATOM 676 C C . LYS A 1 84 ? 7.766 -14.867 -17.656 1 97.44 84 LYS A C 1
ATOM 678 O O . LYS A 1 84 ? 8.438 -13.844 -17.531 1 97.44 84 LYS A O 1
ATOM 683 N N . MET A 1 85 ? 7.707 -15.82 -16.734 1 98.44 85 MET A N 1
ATOM 684 C CA . MET A 1 85 ? 8.422 -15.711 -15.477 1 98.44 85 MET A CA 1
ATOM 685 C C . MET A 1 85 ? 9.93 -15.68 -15.695 1 98.44 85 MET A C 1
ATOM 687 O O . MET A 1 85 ? 10.641 -14.922 -15.039 1 98.44 85 MET A O 1
ATOM 691 N N . GLU A 1 86 ? 10.352 -16.484 -16.625 1 98.06 86 GLU A N 1
ATOM 692 C CA . GLU A 1 86 ? 11.781 -16.547 -16.922 1 98.06 86 GLU A CA 1
ATOM 693 C C . GLU A 1 86 ? 12.297 -15.211 -17.438 1 98.06 86 GLU A C 1
ATOM 695 O O . GLU A 1 86 ? 13.391 -14.773 -17.062 1 98.06 86 GLU A O 1
ATOM 700 N N . ASN A 1 87 ? 11.57 -14.578 -18.25 1 98 87 ASN A N 1
ATOM 701 C CA . ASN A 1 87 ? 11.953 -13.266 -18.766 1 98 87 ASN A CA 1
ATOM 702 C C . ASN A 1 87 ? 12.055 -12.234 -17.641 1 98 87 ASN A C 1
ATOM 704 O O . ASN A 1 87 ? 13.016 -11.469 -17.578 1 98 87 ASN A O 1
ATOM 708 N N . ILE A 1 88 ? 11.109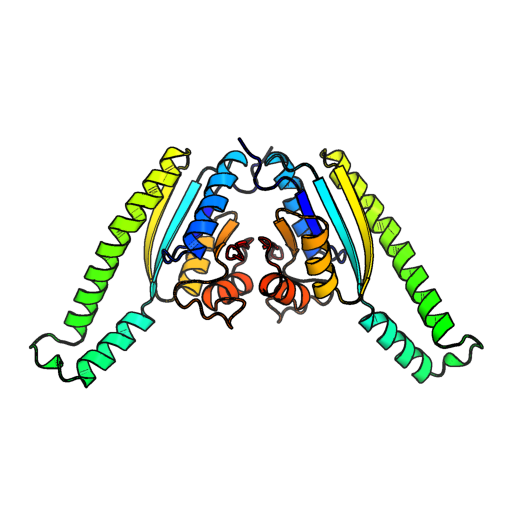 -12.234 -16.766 1 98.56 88 ILE A N 1
ATOM 709 C CA . ILE A 1 88 ? 11.094 -11.289 -15.664 1 98.56 88 ILE A CA 1
ATOM 710 C C . ILE A 1 88 ? 12.242 -11.594 -14.703 1 98.56 88 ILE A C 1
ATOM 712 O O . ILE A 1 88 ? 12.914 -10.68 -14.219 1 98.56 88 ILE A O 1
ATOM 716 N N . LYS A 1 89 ? 12.414 -12.883 -14.469 1 98.56 89 LYS A N 1
ATOM 717 C CA . LYS A 1 89 ? 13.516 -13.312 -13.617 1 98.56 89 LYS A CA 1
ATOM 718 C C . LYS A 1 89 ? 14.852 -12.781 -14.141 1 98.56 89 LYS A C 1
ATOM 720 O O . LYS A 1 89 ? 15.641 -12.227 -13.383 1 98.56 89 LYS A O 1
ATOM 725 N N . LYS A 1 90 ? 15.062 -12.938 -15.398 1 98.19 90 LYS A N 1
ATOM 726 C CA . LYS A 1 90 ? 16.297 -12.461 -16.016 1 98.19 90 LYS A CA 1
ATOM 727 C C . LYS A 1 90 ? 16.438 -10.953 -15.867 1 98.19 90 LYS A C 1
ATOM 729 O O . LYS A 1 90 ? 17.516 -10.453 -15.555 1 98.19 90 LYS A O 1
ATOM 734 N N . GLU A 1 91 ? 15.367 -10.242 -16.109 1 97.5 91 GLU A N 1
ATOM 735 C CA . GLU A 1 91 ? 15.375 -8.789 -15.961 1 97.5 91 GLU A CA 1
ATOM 736 C C . GLU A 1 91 ? 15.789 -8.391 -14.547 1 97.5 91 GLU A C 1
ATOM 738 O O . GLU A 1 91 ? 16.578 -7.453 -14.367 1 97.5 91 GLU A O 1
ATOM 743 N N . LEU A 1 92 ? 15.258 -9.047 -13.562 1 98.12 92 LEU A N 1
ATOM 744 C CA . LEU A 1 92 ? 15.547 -8.742 -12.164 1 98.12 92 LEU A CA 1
ATOM 745 C C . LEU A 1 92 ? 16.984 -9.133 -11.805 1 98.12 92 LEU A C 1
ATOM 747 O O . LEU A 1 92 ? 17.656 -8.391 -11.094 1 98.12 92 LEU A O 1
ATOM 751 N N . GLU A 1 93 ? 17.406 -10.266 -12.312 1 97.88 93 GLU A N 1
ATOM 752 C CA . GLU A 1 93 ? 18.781 -10.703 -12.062 1 97.88 93 GLU A CA 1
ATOM 753 C C . GLU A 1 93 ? 19.797 -9.773 -12.719 1 97.88 93 GLU A C 1
ATOM 755 O O . GLU A 1 93 ? 20.875 -9.539 -12.18 1 97.88 93 GLU A O 1
ATOM 760 N N . ASP A 1 94 ? 19.438 -9.211 -13.82 1 96.75 94 ASP A N 1
ATOM 761 C CA . ASP A 1 94 ? 20.297 -8.289 -14.547 1 96.75 94 ASP A CA 1
ATOM 762 C C . ASP A 1 94 ? 20.562 -7.023 -13.734 1 96.75 94 ASP A C 1
ATOM 764 O O . ASP A 1 94 ? 21.594 -6.383 -13.891 1 96.75 94 ASP A O 1
ATOM 768 N N . VAL A 1 95 ? 19.625 -6.734 -12.922 1 94.81 95 VAL A N 1
ATOM 769 C CA . VAL A 1 95 ? 19.828 -5.523 -12.133 1 94.81 95 VAL A CA 1
ATOM 770 C C . VAL A 1 95 ? 20.5 -5.875 -10.805 1 94.81 95 VAL A C 1
ATOM 772 O O . VAL A 1 95 ? 20.766 -4.992 -9.984 1 94.81 95 VAL A O 1
ATOM 775 N N . GLY A 1 96 ? 20.672 -7.215 -10.5 1 95.81 96 GLY A N 1
ATOM 776 C CA . GLY A 1 96 ? 21.5 -7.609 -9.375 1 95.81 96 GLY A CA 1
ATOM 777 C C . GLY A 1 96 ? 20.734 -8.344 -8.297 1 95.81 96 GLY A C 1
ATOM 778 O O . GLY A 1 96 ? 21.281 -8.602 -7.215 1 95.81 96 GLY A O 1
ATOM 779 N N . PHE A 1 97 ? 19.5 -8.703 -8.547 1 97.44 97 PHE A N 1
ATOM 780 C CA . PHE A 1 97 ? 18.719 -9.414 -7.543 1 97.44 97 PHE A CA 1
ATOM 781 C C . PHE A 1 97 ? 19.016 -10.906 -7.582 1 97.44 97 PHE A C 1
ATOM 783 O O . PHE A 1 97 ? 19.297 -11.461 -8.648 1 97.44 97 PHE A O 1
ATOM 790 N N . LYS A 1 98 ? 19 -11.539 -6.434 1 98.31 98 LYS A N 1
ATOM 791 C CA . LYS A 1 98 ? 18.734 -12.977 -6.355 1 98.31 98 LYS A CA 1
ATOM 792 C C . LYS A 1 98 ? 17.25 -13.266 -6.473 1 98.31 98 LYS A C 1
ATOM 794 O O . LYS A 1 98 ? 16.438 -12.75 -5.691 1 98.31 98 LYS A O 1
ATOM 799 N N . VAL A 1 99 ? 16.891 -14.117 -7.445 1 98.62 99 VAL A N 1
ATOM 800 C CA . VAL A 1 99 ? 15.461 -14.273 -7.715 1 98.62 99 VAL A CA 1
ATOM 801 C C . VAL A 1 99 ? 15.055 -15.727 -7.508 1 98.62 99 VAL A C 1
ATOM 803 O O . VAL A 1 99 ? 15.711 -16.641 -8.008 1 98.62 99 VAL A O 1
ATOM 806 N N . LYS A 1 100 ? 14.07 -15.93 -6.691 1 98.56 100 LYS A N 1
AT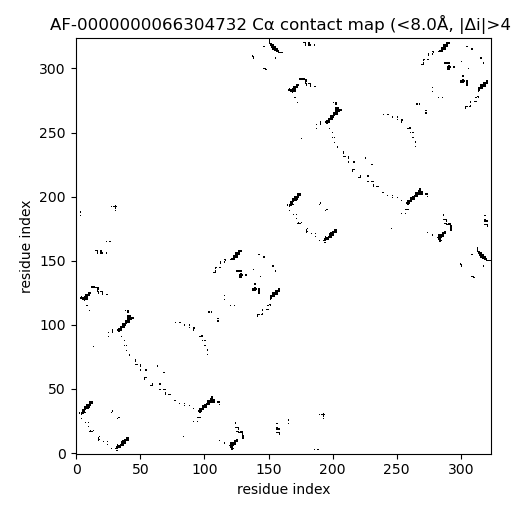OM 807 C CA . LYS A 1 100 ? 13.352 -17.203 -6.598 1 98.56 100 LYS A CA 1
ATOM 808 C C . LYS A 1 100 ? 11.977 -17.109 -7.258 1 98.56 100 LYS A C 1
ATOM 810 O O . LYS A 1 100 ? 11.141 -16.297 -6.855 1 98.56 100 LYS A O 1
ATOM 815 N N . ASP A 1 101 ? 11.789 -17.797 -8.32 1 98.06 101 ASP A N 1
ATOM 816 C CA . ASP A 1 101 ? 10.492 -17.75 -8.992 1 98.06 101 ASP A CA 1
ATOM 817 C C . ASP A 1 101 ? 9.609 -18.922 -8.555 1 98.06 101 ASP A C 1
ATOM 819 O O . ASP A 1 101 ? 10.094 -20.047 -8.391 1 98.06 101 ASP A O 1
ATOM 823 N N . ILE A 1 102 ? 8.406 -18.656 -8.289 1 98.38 102 ILE A N 1
ATOM 824 C CA . ILE A 1 102 ? 7.434 -19.625 -7.805 1 98.38 102 ILE A CA 1
ATOM 825 C C . ILE A 1 102 ? 6.16 -19.547 -8.641 1 98.38 102 ILE A C 1
ATOM 827 O O . ILE A 1 102 ? 5.629 -18.453 -8.875 1 98.38 102 ILE A O 1
ATOM 831 N N . ILE A 1 103 ? 5.73 -20.641 -9.172 1 98.06 103 ILE A N 1
ATOM 832 C CA . ILE A 1 103 ? 4.422 -20.781 -9.797 1 98.06 103 ILE A CA 1
ATOM 833 C C . ILE A 1 103 ? 3.57 -21.781 -9.016 1 98.06 103 ILE A C 1
ATOM 835 O O . ILE A 1 103 ? 3.984 -22.922 -8.781 1 98.06 103 ILE A O 1
ATOM 839 N N . VAL A 1 104 ? 2.414 -21.375 -8.617 1 97.5 104 VAL A N 1
ATOM 840 C CA . VAL A 1 104 ? 1.544 -22.25 -7.844 1 97.5 104 VAL A CA 1
ATOM 841 C C . VAL A 1 104 ? 0.107 -22.125 -8.344 1 97.5 104 VAL A C 1
ATOM 843 O O . VAL A 1 104 ? -0.248 -21.141 -8.992 1 97.5 104 VAL A O 1
ATOM 846 N N . VAL A 1 105 ? -0.677 -23.172 -8.109 1 95.69 105 VAL A N 1
ATOM 847 C CA . VAL A 1 105 ? -2.109 -23.172 -8.383 1 95.69 105 VAL A CA 1
ATOM 848 C C . VAL A 1 105 ? -2.887 -22.953 -7.086 1 95.69 105 VAL A C 1
ATOM 850 O O . VAL A 1 105 ? -2.637 -23.625 -6.086 1 95.69 105 VAL A O 1
ATOM 853 N N . GLY A 1 106 ? -3.756 -21.938 -7.047 1 96.5 106 GLY A N 1
ATOM 854 C CA . GLY A 1 106 ? -4.551 -21.641 -5.863 1 96.5 106 GLY A CA 1
ATOM 855 C C . GLY A 1 106 ? -5.336 -20.344 -5.984 1 96.5 106 GLY A C 1
ATOM 856 O O . GLY A 1 106 ? -5.641 -19.906 -7.094 1 96.5 106 GLY A O 1
ATOM 857 N N . ILE A 1 107 ? -5.828 -19.859 -4.809 1 97.06 107 ILE A N 1
ATOM 858 C CA . ILE A 1 107 ? -6.48 -18.547 -4.758 1 97.06 107 ILE A CA 1
ATOM 859 C C . ILE A 1 107 ? -5.426 -17.453 -4.629 1 97.06 107 ILE A C 1
ATOM 861 O O . ILE A 1 107 ? -4.66 -17.438 -3.664 1 97.06 107 ILE A O 1
ATOM 865 N N . PRO A 1 108 ? -5.379 -16.547 -5.5 1 97.69 108 PRO A N 1
ATOM 866 C CA . PRO A 1 108 ? -4.25 -15.625 -5.617 1 97.69 108 PRO A CA 1
ATOM 867 C C . PRO A 1 108 ? -3.941 -14.898 -4.309 1 97.69 108 PRO A C 1
ATOM 869 O O . PRO A 1 108 ? -2.805 -14.945 -3.83 1 97.69 108 PRO A O 1
ATOM 872 N N . HIS A 1 109 ? -4.945 -14.25 -3.719 1 98.06 109 HIS A N 1
ATOM 873 C CA . HIS A 1 109 ? -4.645 -13.461 -2.531 1 98.06 109 HIS A CA 1
ATOM 874 C C . HIS A 1 109 ? -4.203 -14.344 -1.372 1 98.06 109 HIS A C 1
ATOM 876 O O . HIS A 1 109 ? -3.348 -13.953 -0.575 1 98.06 109 HIS A O 1
ATOM 882 N N . GLU A 1 110 ? -4.727 -15.57 -1.273 1 98.5 110 GLU A N 1
ATOM 883 C CA . GLU A 1 110 ? -4.34 -16.5 -0.217 1 98.5 110 GLU A CA 1
ATOM 884 C C . GLU A 1 110 ? -2.896 -16.969 -0.394 1 98.5 110 GLU A C 1
ATOM 886 O O . GLU A 1 110 ? -2.123 -16.984 0.567 1 98.5 110 GLU A O 1
ATOM 891 N N . GLU A 1 111 ? -2.578 -17.281 -1.593 1 98.69 111 GLU A N 1
ATOM 892 C CA . GLU A 1 111 ? -1.228 -17.75 -1.881 1 98.69 111 GLU A CA 1
ATOM 893 C C . GLU A 1 111 ? -0.201 -16.641 -1.68 1 98.69 111 GLU A C 1
ATOM 895 O O . GLU A 1 111 ? 0.896 -16.891 -1.173 1 98.69 111 GLU A O 1
ATOM 900 N N . ILE A 1 112 ? -0.513 -15.453 -2.064 1 98.75 112 ILE A N 1
ATOM 901 C CA . ILE A 1 112 ? 0.391 -14.32 -1.911 1 98.75 112 ILE A CA 1
ATOM 902 C C . ILE A 1 112 ? 0.685 -14.086 -0.43 1 98.75 112 ILE A C 1
ATOM 904 O O . ILE A 1 112 ? 1.845 -13.945 -0.035 1 98.75 112 ILE A O 1
ATOM 908 N N . VAL A 1 113 ? -0.35 -14.117 0.37 1 98.5 113 VAL A N 1
ATOM 909 C CA . VAL A 1 113 ? -0.194 -13.883 1.802 1 98.5 113 VAL A CA 1
ATOM 910 C C . VAL A 1 113 ? 0.61 -15.023 2.426 1 98.5 113 VAL A C 1
ATOM 912 O O . VAL A 1 113 ? 1.527 -14.781 3.215 1 98.5 113 VAL A O 1
ATOM 915 N N . LYS A 1 114 ? 0.257 -16.234 2.029 1 98.62 114 LYS A N 1
ATOM 916 C CA . LYS A 1 114 ? 0.94 -17.406 2.551 1 98.62 114 LYS A CA 1
ATOM 917 C C . LYS A 1 114 ? 2.428 -17.375 2.211 1 98.62 114 LYS A C 1
ATOM 919 O O . LYS A 1 114 ? 3.275 -17.578 3.084 1 98.62 114 LYS A O 1
ATOM 924 N N . ILE A 1 115 ? 2.771 -17.078 1.021 1 98.62 115 ILE A N 1
ATOM 925 C CA . ILE A 1 115 ? 4.156 -17.109 0.559 1 98.62 115 ILE A CA 1
ATOM 926 C C . ILE A 1 115 ? 4.926 -15.938 1.167 1 98.62 115 ILE A C 1
ATOM 928 O O . ILE A 1 115 ? 6.105 -16.062 1.498 1 98.62 115 ILE A O 1
ATOM 932 N N . ALA A 1 116 ? 4.262 -14.805 1.289 1 98.38 116 ALA A N 1
ATOM 933 C CA . ALA A 1 116 ? 4.898 -13.68 1.972 1 98.38 116 ALA A CA 1
ATOM 934 C C . ALA A 1 116 ? 5.363 -14.078 3.369 1 98.38 116 ALA A C 1
ATOM 936 O O . ALA A 1 116 ? 6.473 -13.727 3.783 1 98.38 116 ALA A O 1
ATOM 937 N N . GLU A 1 117 ? 4.531 -14.797 4.062 1 97.31 117 GLU A N 1
ATOM 938 C CA . GLU A 1 117 ? 4.844 -15.234 5.418 1 97.31 117 GLU A CA 1
ATOM 939 C C . GLU A 1 117 ? 5.91 -16.328 5.414 1 97.31 117 GLU A C 1
ATOM 941 O O . GLU A 1 117 ? 6.902 -16.234 6.137 1 97.31 117 GLU A O 1
ATOM 946 N N . ASP A 1 118 ? 5.691 -17.312 4.582 1 98.12 118 ASP A N 1
ATOM 947 C CA . ASP A 1 118 ? 6.586 -18.469 4.52 1 98.12 118 ASP A CA 1
ATOM 948 C C . ASP A 1 118 ? 8.008 -18.031 4.152 1 98.12 118 ASP A C 1
ATOM 950 O O . ASP A 1 118 ? 8.977 -18.594 4.676 1 98.12 118 ASP A O 1
ATOM 954 N N . GLU A 1 119 ? 8.109 -17.078 3.262 1 98 119 GLU A N 1
ATOM 955 C CA . GLU A 1 119 ? 9.414 -16.656 2.762 1 98 119 GLU A CA 1
ATOM 956 C C . GLU A 1 119 ? 10.008 -15.555 3.629 1 98 119 GLU A C 1
ATOM 958 O O . GLU A 1 119 ? 11.172 -15.172 3.455 1 98 119 GLU A O 1
ATOM 963 N N . GLY A 1 120 ? 9.203 -15 4.551 1 96.81 120 GLY A N 1
ATOM 964 C CA . GLY A 1 120 ? 9.688 -13.945 5.426 1 96.81 120 GLY A CA 1
ATOM 965 C C . GLY A 1 120 ? 10.094 -12.688 4.68 1 96.81 120 GLY A C 1
ATOM 966 O O . GLY A 1 120 ? 11.164 -12.133 4.926 1 96.81 120 GLY A O 1
ATOM 967 N N . VAL A 1 121 ? 9.273 -12.258 3.709 1 97.38 121 VAL A N 1
ATOM 968 C CA . VAL A 1 121 ? 9.625 -11.086 2.918 1 97.38 121 VAL A CA 1
ATOM 969 C C . VAL A 1 121 ? 9.445 -9.828 3.762 1 97.38 121 VAL A C 1
ATOM 971 O O . VAL A 1 121 ? 8.742 -9.844 4.773 1 97.38 121 VAL A O 1
ATOM 974 N N . ASP A 1 122 ? 10.078 -8.758 3.33 1 95.81 122 ASP A N 1
ATOM 975 C CA . ASP A 1 122 ? 10.039 -7.496 4.062 1 95.81 122 ASP A CA 1
ATOM 976 C C . ASP A 1 122 ? 8.961 -6.57 3.496 1 95.81 122 ASP A C 1
ATOM 978 O O . ASP A 1 122 ? 8.516 -5.645 4.176 1 95.81 122 ASP A O 1
ATOM 982 N N . ILE A 1 123 ? 8.578 -6.867 2.279 1 97 123 ILE A N 1
ATOM 983 C CA . ILE A 1 123 ? 7.625 -6 1.599 1 97 123 ILE A CA 1
ATOM 984 C C . ILE A 1 123 ? 6.988 -6.746 0.428 1 97 123 ILE A C 1
ATOM 986 O O . ILE A 1 123 ? 7.633 -7.598 -0.194 1 97 123 ILE A O 1
ATOM 990 N N . ILE A 1 124 ? 5.75 -6.512 0.229 1 98.5 124 ILE A N 1
ATOM 991 C CA . ILE A 1 124 ? 5.039 -6.941 -0.971 1 98.5 124 ILE A CA 1
ATOM 992 C C . ILE A 1 124 ? 4.84 -5.754 -1.908 1 98.5 124 ILE A C 1
ATOM 994 O O . ILE A 1 124 ? 4.367 -4.695 -1.487 1 98.5 124 ILE A O 1
ATOM 998 N N . ILE A 1 125 ? 5.219 -5.863 -3.174 1 98.5 125 ILE A N 1
ATOM 999 C CA . ILE A 1 125 ? 5.02 -4.816 -4.172 1 98.5 125 ILE A CA 1
ATOM 1000 C C . ILE A 1 125 ? 4.113 -5.336 -5.289 1 98.5 125 ILE A C 1
ATOM 1002 O O . ILE A 1 125 ? 4.457 -6.301 -5.977 1 98.5 125 ILE A O 1
ATOM 1006 N N . MET A 1 126 ? 2.949 -4.691 -5.461 1 98.12 126 MET A N 1
ATOM 1007 C CA . MET A 1 126 ? 2.008 -5.219 -6.441 1 98.12 126 MET A CA 1
ATOM 1008 C C . MET A 1 126 ? 1.141 -4.105 -7.02 1 98.12 126 MET A C 1
ATOM 1010 O O . MET A 1 126 ? 1.12 -2.992 -6.488 1 98.12 126 MET A O 1
ATOM 1014 N N . GLY A 1 127 ? 0.565 -4.414 -8.109 1 96.44 127 GLY A N 1
ATOM 1015 C CA . GLY A 1 127 ? -0.327 -3.461 -8.75 1 96.44 127 GLY A CA 1
ATOM 1016 C C . GLY A 1 127 ? -1.677 -3.355 -8.07 1 96.44 127 GLY A C 1
ATOM 1017 O O . GLY A 1 127 ? -2.129 -4.305 -7.426 1 96.44 127 GLY A O 1
ATOM 1018 N N . SER A 1 128 ? -2.33 -2.23 -8.305 1 93.94 128 SER A N 1
ATOM 1019 C CA . SER A 1 128 ? -3.646 -1.986 -7.727 1 93.94 128 SER A CA 1
ATOM 1020 C C . SER A 1 128 ? -4.719 -2.812 -8.43 1 93.94 128 SER A C 1
ATOM 1022 O O . SER A 1 128 ? -5.793 -3.047 -7.871 1 93.94 128 SER A O 1
ATOM 1024 N N . HIS A 1 129 ? -4.359 -3.137 -9.672 1 91.06 129 HIS A N 1
ATOM 1025 C CA . HIS A 1 129 ? -5.285 -3.908 -10.492 1 91.06 129 HIS A CA 1
ATOM 1026 C C . HIS A 1 129 ? -4.547 -4.973 -11.305 1 91.06 129 HIS A C 1
ATOM 1028 O O . HIS A 1 129 ? -3.326 -4.906 -11.453 1 91.06 129 HIS A O 1
ATOM 1034 N N . GLY A 1 130 ? -5.375 -5.969 -11.719 1 89.88 130 GLY A N 1
ATOM 1035 C CA . GLY A 1 130 ? -4.824 -7.035 -12.539 1 89.88 130 GLY A CA 1
ATOM 1036 C C . GLY A 1 130 ? -5.43 -7.09 -13.93 1 89.88 130 GLY A C 1
ATOM 1037 O O . GLY A 1 130 ? -5.676 -6.051 -14.547 1 89.88 130 GLY A O 1
ATOM 1038 N N . LYS A 1 131 ? -5.625 -8.258 -14.297 1 83.5 131 LYS A N 1
ATOM 1039 C CA . LYS A 1 131 ? -6.055 -8.516 -15.672 1 83.5 131 LYS A CA 1
ATOM 1040 C C . LYS A 1 131 ? -7.484 -8.039 -15.898 1 83.5 131 LYS A C 1
ATOM 1042 O O . LYS A 1 131 ? -7.828 -7.605 -17 1 83.5 131 LYS A O 1
ATOM 1047 N N . THR A 1 132 ? -8.367 -8.164 -14.914 1 76.12 132 THR A N 1
ATOM 1048 C CA . THR A 1 132 ? -9.773 -7.785 -15.062 1 76.12 132 THR A CA 1
ATOM 1049 C C . THR A 1 132 ? -9.945 -6.281 -14.883 1 76.12 132 THR A C 1
ATOM 1051 O O . THR A 1 132 ? -10.953 -5.715 -15.305 1 76.12 132 THR A O 1
ATOM 1054 N N . ASN A 1 133 ? -9.062 -5.41 -15.344 1 71.62 133 ASN A N 1
ATOM 1055 C CA . ASN A 1 133 ? -8.984 -3.959 -15.188 1 71.62 133 ASN A CA 1
ATOM 1056 C C . ASN A 1 133 ? -10.281 -3.281 -15.617 1 71.62 133 ASN A C 1
ATOM 1058 O O . ASN A 1 133 ? -10.359 -2.695 -16.688 1 71.62 133 ASN A O 1
ATOM 1062 N N . LEU A 1 134 ? -11.242 -3.426 -14.781 1 77.06 134 LEU A N 1
ATOM 1063 C CA . LEU A 1 134 ? -12.453 -2.664 -15.039 1 77.06 134 LEU A CA 1
ATOM 1064 C C . LEU A 1 134 ? -12.305 -1.225 -14.562 1 77.06 134 LEU A C 1
ATOM 1066 O O . LEU A 1 134 ? -11.844 -0.984 -13.445 1 77.06 134 LEU A O 1
ATOM 1070 N N . LYS A 1 135 ? -12.57 -0.295 -15.391 1 75.5 135 LYS A N 1
ATOM 1071 C CA . LYS A 1 135 ? -12.328 1.129 -15.18 1 75.5 135 LYS A CA 1
ATOM 1072 C C . LYS A 1 135 ? -13.031 1.619 -13.914 1 75.5 135 LYS A C 1
ATOM 1074 O O . LYS A 1 135 ? -12.578 2.57 -13.273 1 75.5 135 LYS A O 1
ATOM 1079 N N . GLU A 1 136 ? -14.062 0.872 -13.602 1 80.06 136 GLU A N 1
ATOM 1080 C CA . GLU A 1 136 ? -14.891 1.32 -12.484 1 80.06 136 GLU A CA 1
ATOM 1081 C C . GLU A 1 136 ? -14.297 0.883 -11.148 1 80.06 136 GLU A C 1
ATOM 1083 O O . GLU A 1 136 ? -14.625 1.448 -10.109 1 80.06 136 GLU A O 1
ATOM 1088 N N . ILE A 1 137 ? -13.492 -0.052 -11.305 1 80.06 137 ILE A N 1
ATOM 1089 C CA . ILE A 1 137 ? -12.953 -0.603 -10.07 1 80.06 137 ILE A CA 1
ATOM 1090 C C . ILE A 1 137 ? -11.68 0.152 -9.672 1 80.06 137 ILE A C 1
ATOM 1092 O O . ILE A 1 137 ? -10.727 0.21 -10.445 1 80.06 137 ILE A O 1
ATOM 1096 N N . LEU A 1 138 ? -11.633 0.703 -8.516 1 86.69 138 LEU A N 1
ATOM 1097 C CA . LEU A 1 138 ? -10.523 1.544 -8.086 1 86.69 138 LEU A CA 1
ATOM 1098 C C . LEU A 1 138 ? -9.422 0.705 -7.441 1 86.69 138 LEU A C 1
ATOM 1100 O O . LEU A 1 138 ? -8.273 1.133 -7.371 1 86.69 138 LEU A O 1
ATOM 1104 N N . LEU A 1 139 ? -9.875 -0.461 -6.965 1 91.56 139 LEU A N 1
ATOM 1105 C CA . LEU A 1 139 ? -8.922 -1.376 -6.344 1 91.56 139 LEU A CA 1
ATOM 1106 C C . LEU A 1 139 ? -9.305 -2.826 -6.621 1 91.56 139 LEU A C 1
ATOM 1108 O O . LEU A 1 139 ? -10.438 -3.236 -6.359 1 91.56 139 LEU A O 1
ATOM 1112 N N . GLY A 1 140 ? -8.406 -3.541 -7.133 1 93.69 140 GLY A N 1
ATOM 1113 C CA . GLY A 1 140 ? -8.672 -4.938 -7.438 1 93.69 140 GLY A CA 1
ATOM 1114 C C . GLY A 1 140 ? -8.898 -5.785 -6.203 1 93.69 140 GLY A C 1
ATOM 1115 O O . GLY A 1 140 ? -8.328 -5.52 -5.145 1 93.69 140 GLY A O 1
ATOM 1116 N N . SER A 1 141 ? -9.578 -6.863 -6.41 1 93.62 141 SER A N 1
ATOM 1117 C CA . SER A 1 141 ? -9.977 -7.719 -5.301 1 93.62 141 SER A CA 1
ATOM 1118 C C . SER A 1 141 ? -8.773 -8.414 -4.676 1 93.62 141 SER A C 1
ATOM 1120 O O . SER A 1 141 ? -8.695 -8.539 -3.451 1 93.62 141 SER A O 1
ATOM 1122 N N . VAL A 1 142 ? -7.848 -8.867 -5.473 1 96.25 142 VAL A N 1
ATOM 1123 C CA . VAL A 1 142 ? -6.676 -9.562 -4.945 1 96.25 142 VAL A CA 1
ATOM 1124 C C . VAL A 1 142 ? -5.84 -8.602 -4.102 1 96.25 142 VAL A C 1
ATOM 1126 O O . VAL A 1 142 ? -5.48 -8.914 -2.963 1 96.25 142 VAL A O 1
ATOM 1129 N N . THR A 1 143 ? -5.582 -7.441 -4.645 1 96.88 143 THR A N 1
ATOM 1130 C CA . THR A 1 143 ? -4.789 -6.449 -3.93 1 96.88 143 THR A CA 1
ATOM 1131 C C . THR A 1 143 ? -5.477 -6.047 -2.627 1 96.88 143 THR A C 1
ATOM 1133 O O . THR A 1 143 ? -4.832 -5.969 -1.58 1 96.88 143 THR A O 1
ATOM 1136 N N . GLU A 1 144 ? -6.742 -5.824 -2.689 1 95.38 144 GLU A N 1
ATOM 1137 C CA . GLU A 1 144 ? -7.496 -5.453 -1.497 1 95.38 144 GLU A CA 1
ATOM 1138 C C . GLU A 1 144 ? -7.359 -6.512 -0.405 1 95.38 144 GLU A C 1
ATOM 1140 O O . GLU A 1 144 ? -7.09 -6.184 0.752 1 95.38 144 GLU A O 1
ATOM 1145 N N . ASN A 1 145 ? -7.531 -7.723 -0.768 1 96.75 145 ASN A N 1
ATOM 1146 C CA . ASN A 1 145 ? -7.449 -8.805 0.206 1 96.75 145 ASN A CA 1
ATOM 1147 C C . ASN A 1 145 ? -6.031 -8.969 0.744 1 96.75 145 ASN A C 1
ATOM 1149 O O . ASN A 1 145 ? -5.84 -9.266 1.925 1 96.75 145 ASN A O 1
ATOM 1153 N N . VAL A 1 146 ? -5.039 -8.789 -0.076 1 97.88 146 VAL A N 1
ATOM 1154 C CA . VAL A 1 146 ? -3.654 -8.898 0.372 1 97.88 146 VAL A CA 1
ATOM 1155 C C . VAL A 1 146 ? -3.361 -7.816 1.408 1 97.88 146 VAL A C 1
ATOM 1157 O O . VAL A 1 146 ? -2.766 -8.094 2.453 1 97.88 146 VAL A O 1
ATOM 1160 N N . ILE A 1 147 ? -3.797 -6.621 1.157 1 96.88 147 ILE A N 1
ATOM 1161 C CA . ILE A 1 147 ? -3.58 -5.52 2.094 1 96.88 147 ILE A CA 1
ATOM 1162 C C . ILE A 1 147 ? -4.238 -5.848 3.432 1 96.88 147 ILE A C 1
ATOM 1164 O O . ILE A 1 147 ? -3.637 -5.656 4.492 1 96.88 147 ILE A O 1
ATOM 1168 N N . LYS A 1 148 ? -5.379 -6.375 3.395 1 94.81 148 LYS A N 1
ATOM 1169 C CA . LYS A 1 148 ? -6.168 -6.633 4.594 1 94.81 148 LYS A CA 1
ATOM 1170 C C . LYS A 1 148 ? -5.59 -7.797 5.395 1 94.81 148 LYS A C 1
ATOM 1172 O O . LYS A 1 148 ? -5.574 -7.766 6.625 1 94.81 148 LYS A O 1
ATOM 1177 N N . LYS A 1 149 ? -5.027 -8.758 4.688 1 95.5 149 LYS A N 1
ATOM 1178 C CA . LYS A 1 149 ? -4.762 -10.031 5.355 1 95.5 149 LYS A CA 1
ATOM 1179 C C . LYS A 1 149 ? -3.271 -10.211 5.617 1 95.5 149 LYS A C 1
ATOM 1181 O O . LYS A 1 149 ? -2.879 -11.039 6.445 1 95.5 149 LYS A O 1
ATOM 1186 N N . SER A 1 150 ? -2.463 -9.531 4.879 1 96.19 150 SER A N 1
ATOM 1187 C CA . SER A 1 150 ? -1.027 -9.695 5.078 1 96.19 150 SER A CA 1
ATOM 1188 C C . SER A 1 150 ? -0.548 -8.93 6.309 1 96.19 150 SER A C 1
ATOM 1190 O O . SER A 1 150 ? -1.034 -7.836 6.598 1 96.19 150 SER A O 1
ATOM 1192 N N . ASN A 1 151 ? 0.461 -9.453 6.93 1 93.69 151 ASN A N 1
ATOM 1193 C CA . ASN A 1 151 ? 1.116 -8.758 8.031 1 93.69 151 ASN A CA 1
ATOM 1194 C C . ASN A 1 151 ? 2.352 -7.996 7.555 1 93.69 151 ASN A C 1
ATOM 1196 O O . ASN A 1 151 ? 3.057 -7.387 8.359 1 93.69 151 ASN A O 1
ATOM 1200 N N . LYS A 1 152 ? 2.615 -8.062 6.285 1 96.5 152 LYS A N 1
ATOM 1201 C CA . LYS A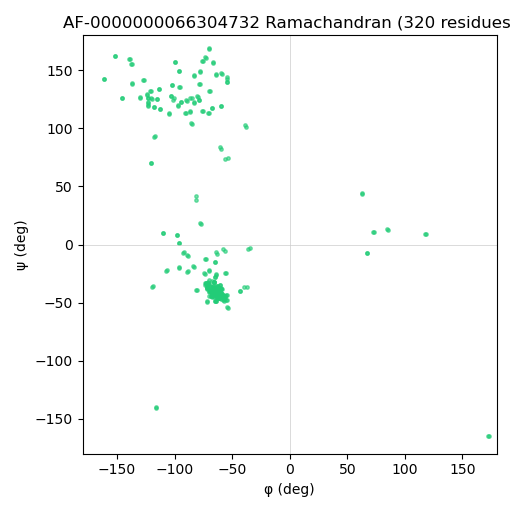 1 152 ? 3.762 -7.383 5.695 1 96.5 152 LYS A CA 1
ATOM 1202 C C . LYS A 1 152 ? 3.354 -6.035 5.102 1 96.5 152 LYS A C 1
ATOM 1204 O O . LYS A 1 152 ? 2.234 -5.883 4.609 1 96.5 152 LYS A O 1
ATOM 1209 N N . PRO A 1 153 ? 4.27 -5.051 5.109 1 97.25 153 PRO A N 1
ATOM 1210 C CA . PRO A 1 153 ? 4.008 -3.838 4.328 1 97.25 153 PRO A CA 1
ATOM 1211 C C . PRO A 1 153 ? 3.695 -4.137 2.861 1 97.25 153 PRO A C 1
ATOM 1213 O O . PRO A 1 153 ? 4.281 -5.051 2.275 1 97.25 153 PRO A O 1
ATOM 1216 N N . VAL A 1 154 ? 2.729 -3.408 2.322 1 98.31 154 VAL A N 1
ATOM 1217 C CA . VAL A 1 154 ? 2.342 -3.592 0.927 1 98.31 154 VAL A CA 1
ATOM 1218 C C . VAL A 1 154 ? 2.467 -2.27 0.176 1 98.31 154 VAL A C 1
ATOM 1220 O O . VAL A 1 154 ? 1.861 -1.268 0.565 1 98.31 154 VAL A O 1
ATOM 1223 N N . LEU A 1 155 ? 3.297 -2.24 -0.837 1 98.06 155 LEU A N 1
ATOM 1224 C CA . LEU A 1 155 ? 3.342 -1.115 -1.766 1 98.06 155 LEU A CA 1
ATOM 1225 C C . LEU A 1 155 ? 2.398 -1.343 -2.943 1 98.06 155 LEU A C 1
ATOM 1227 O O . LEU A 1 155 ? 2.605 -2.26 -3.74 1 98.06 155 LEU A O 1
ATOM 1231 N N . VAL A 1 156 ? 1.392 -0.533 -3.002 1 97.94 156 VAL A N 1
ATOM 1232 C CA . VAL A 1 156 ? 0.399 -0.609 -4.07 1 97.94 156 VAL A CA 1
ATOM 1233 C C . VAL A 1 156 ? 0.731 0.408 -5.16 1 97.94 156 VAL A C 1
ATOM 1235 O O . VAL A 1 156 ? 0.764 1.613 -4.902 1 97.94 156 VAL A O 1
ATOM 1238 N N . VAL A 1 157 ? 0.949 -0.119 -6.336 1 96.56 157 VAL A N 1
ATOM 1239 C CA . VAL A 1 157 ? 1.312 0.717 -7.473 1 96.56 157 VAL A CA 1
ATOM 1240 C C . VAL A 1 157 ? 0.097 0.918 -8.375 1 96.56 157 VAL A C 1
ATOM 1242 O O . VAL A 1 157 ? -0.68 -0.013 -8.602 1 96.56 157 VAL A O 1
ATOM 1245 N N . LYS A 1 158 ? -0.021 2.164 -8.797 1 90.06 158 LYS A N 1
ATOM 1246 C CA . LYS A 1 158 ? -1.188 2.555 -9.586 1 90.06 158 LYS A CA 1
ATOM 1247 C C . LYS A 1 158 ? -0.862 2.586 -11.078 1 90.06 158 LYS A C 1
ATOM 1249 O O . LYS A 1 158 ? 0.309 2.629 -11.461 1 90.06 158 LYS A O 1
ATOM 1254 N N . ARG A 1 159 ? -2.004 2.447 -11.75 1 77.31 159 ARG A N 1
ATOM 1255 C CA . ARG A 1 159 ? -1.854 2.543 -13.203 1 77.31 159 ARG A CA 1
ATOM 1256 C C . ARG A 1 159 ? -1.382 3.934 -13.609 1 77.31 159 ARG A C 1
ATOM 1258 O O . ARG A 1 159 ? -1.642 4.914 -12.914 1 77.31 159 ARG A O 1
ATOM 1265 N N . LYS A 1 160 ? -0.605 4.051 -14.609 1 65.81 160 LYS A N 1
ATOM 1266 C CA . LYS A 1 160 ? -0.192 5.344 -15.141 1 65.81 160 LYS A CA 1
ATOM 1267 C C . LYS A 1 160 ? -1.398 6.16 -15.594 1 65.81 160 LYS A C 1
ATOM 1269 O O . LYS A 1 160 ? -2.268 5.648 -16.312 1 65.81 160 LYS A O 1
ATOM 1274 N N . ASN A 1 161 ? -2.109 6.863 -14.664 1 51.91 161 ASN A N 1
ATOM 1275 C CA . ASN A 1 161 ? -3.119 7.688 -15.32 1 51.91 161 ASN A CA 1
ATOM 1276 C C . ASN A 1 161 ? -2.596 8.281 -16.625 1 51.91 161 ASN A C 1
ATOM 1278 O O . ASN A 1 161 ? -1.482 8.812 -16.672 1 51.91 161 ASN A O 1
ATOM 1282 N N . SER A 1 162 ? -2.949 7.727 -17.766 1 38.81 162 SER A N 1
ATOM 1283 C CA . SER A 1 162 ? -2.738 8.414 -19.047 1 38.81 162 SER A CA 1
ATOM 1284 C C . SER A 1 162 ? -2.949 9.914 -18.906 1 38.81 162 SER A C 1
ATOM 1286 O O . SER A 1 162 ? -3.771 10.359 -18.094 1 38.81 162 SER A O 1
ATOM 1288 N N . MET B 1 1 ? 21.422 7.762 -11.828 1 48.34 1 MET B N 1
ATOM 1289 C CA . MET B 1 1 ? 20.219 6.938 -11.898 1 48.34 1 MET B CA 1
ATOM 1290 C C . MET B 1 1 ? 19.047 7.637 -11.234 1 48.34 1 MET B C 1
ATOM 1292 O O . MET B 1 1 ? 19.219 8.32 -10.227 1 48.34 1 MET B O 1
ATOM 1296 N N . SER B 1 2 ? 18.062 7.918 -11.961 1 61.91 2 SER B N 1
ATOM 1297 C CA . SER B 1 2 ? 16.969 8.766 -11.492 1 61.91 2 SER B CA 1
ATOM 1298 C C . SER B 1 2 ? 16.297 8.172 -10.258 1 61.91 2 SER B C 1
ATOM 1300 O O . SER B 1 2 ? 16.094 6.957 -10.18 1 61.91 2 SER B O 1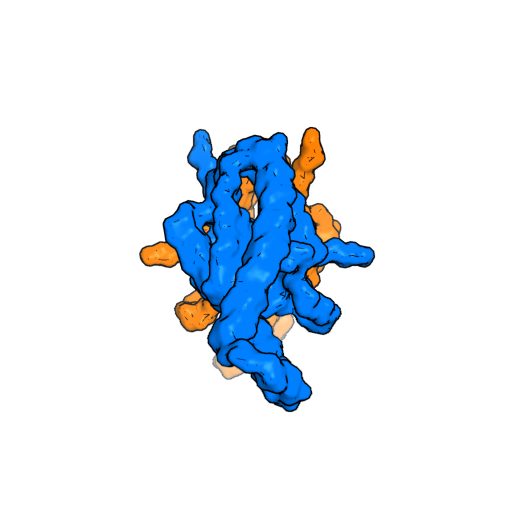
ATOM 1302 N N . VAL B 1 3 ? 16.312 8.883 -9.156 1 76.69 3 VAL B N 1
ATOM 1303 C CA . VAL B 1 3 ? 15.758 8.453 -7.883 1 76.69 3 VAL B CA 1
ATOM 1304 C C . VAL B 1 3 ? 14.234 8.352 -7.988 1 76.69 3 VAL B C 1
ATOM 1306 O O . VAL B 1 3 ? 13.562 9.336 -8.305 1 76.69 3 VAL B O 1
ATOM 1309 N N . MET B 1 4 ? 13.672 7.234 -7.824 1 85.12 4 MET B N 1
ATOM 1310 C CA . MET B 1 4 ? 12.25 6.98 -8.023 1 85.12 4 MET B CA 1
ATOM 1311 C C . MET B 1 4 ? 11.43 7.574 -6.883 1 85.12 4 MET B C 1
ATOM 1313 O O . MET B 1 4 ? 10.328 8.078 -7.102 1 85.12 4 MET B O 1
ATOM 1317 N N . TYR B 1 5 ? 11.992 7.594 -5.676 1 91.31 5 TYR B N 1
ATOM 1318 C CA . TYR B 1 5 ? 11.25 8.062 -4.512 1 91.31 5 TYR B CA 1
ATOM 1319 C C . TYR B 1 5 ? 11.953 9.25 -3.855 1 91.31 5 TYR B C 1
ATOM 1321 O O . TYR B 1 5 ? 12.367 9.164 -2.697 1 91.31 5 TYR B O 1
ATOM 1329 N N . LYS B 1 6 ? 11.938 10.352 -4.516 1 93.69 6 LYS B N 1
ATOM 1330 C CA . LYS B 1 6 ? 12.648 11.523 -4.023 1 93.69 6 LYS B CA 1
ATOM 1331 C C . LYS B 1 6 ? 11.836 12.258 -2.959 1 93.69 6 LYS B C 1
ATOM 1333 O O . LYS B 1 6 ? 12.398 12.766 -1.987 1 93.69 6 LYS B O 1
ATOM 1338 N N . LYS B 1 7 ? 10.602 12.289 -3.217 1 97.44 7 LYS B N 1
ATOM 1339 C CA . LYS B 1 7 ? 9.703 13.031 -2.34 1 97.44 7 LYS B CA 1
ATOM 1340 C C . LYS B 1 7 ? 8.602 12.133 -1.786 1 97.44 7 LYS B C 1
ATOM 1342 O O . LYS B 1 7 ? 7.859 11.508 -2.549 1 97.44 7 LYS B O 1
ATOM 1347 N N . ILE B 1 8 ? 8.445 12.102 -0.408 1 98.06 8 ILE B N 1
ATOM 1348 C CA . ILE B 1 8 ? 7.523 11.211 0.289 1 98.06 8 ILE B CA 1
ATOM 1349 C C . ILE B 1 8 ? 6.418 12.023 0.952 1 98.06 8 ILE B C 1
ATOM 1351 O O . ILE B 1 8 ? 6.676 13.086 1.526 1 98.06 8 ILE B O 1
ATOM 1355 N N . LEU B 1 9 ? 5.211 11.594 0.791 1 98.88 9 LEU B N 1
ATOM 1356 C CA . LEU B 1 9 ? 4.148 12.086 1.664 1 98.88 9 LEU B CA 1
ATOM 1357 C C . LEU B 1 9 ? 3.941 11.148 2.85 1 98.88 9 LEU B C 1
ATOM 1359 O O . LEU B 1 9 ? 3.729 9.945 2.666 1 98.88 9 LEU B O 1
ATOM 1363 N N . TYR B 1 10 ? 4.07 11.664 4.035 1 98.81 10 TYR B N 1
ATOM 1364 C CA . TYR B 1 10 ? 3.82 10.945 5.281 1 98.81 10 TYR B CA 1
ATOM 1365 C C . TYR B 1 10 ? 2.674 11.578 6.055 1 98.81 10 TYR B C 1
ATOM 1367 O O . TYR B 1 10 ? 2.887 12.516 6.832 1 98.81 10 TYR B O 1
ATOM 1375 N N . PRO B 1 11 ? 1.467 11.078 5.844 1 98.81 11 PRO B N 1
ATOM 1376 C CA . PRO B 1 11 ? 0.357 11.5 6.703 1 98.81 11 PRO B CA 1
ATOM 1377 C C . PRO B 1 11 ? 0.358 10.789 8.055 1 98.81 11 PRO B C 1
ATOM 1379 O O . PRO B 1 11 ? 0.61 9.586 8.125 1 98.81 11 PRO B O 1
ATOM 1382 N N . THR B 1 12 ? 0.082 11.57 9.125 1 98.19 12 THR B N 1
ATOM 1383 C CA . THR B 1 12 ? 0.092 10.969 10.453 1 98.19 12 THR B CA 1
ATOM 1384 C C . THR B 1 12 ? -1.1 11.453 11.273 1 98.19 12 THR B C 1
ATOM 1386 O O . THR B 1 12 ? -1.487 12.617 11.188 1 98.19 12 THR B O 1
ATOM 1389 N N . ASP B 1 13 ? -1.667 10.523 11.969 1 96.62 13 ASP B N 1
ATOM 1390 C CA . ASP B 1 13 ? -2.656 10.867 12.984 1 96.62 13 ASP B CA 1
ATOM 1391 C C . ASP B 1 13 ? -2.109 10.609 14.391 1 96.62 13 ASP B C 1
ATOM 1393 O O . ASP B 1 13 ? -2.869 10.562 15.359 1 96.62 13 ASP B O 1
ATOM 1397 N N . PHE B 1 14 ? -0.742 10.328 14.414 1 96.44 14 PHE B N 1
ATOM 1398 C CA . PHE B 1 14 ? 0.031 10.164 15.633 1 96.44 14 PHE B CA 1
ATOM 1399 C C . PHE B 1 14 ? -0.304 8.844 16.312 1 96.44 14 PHE B C 1
ATOM 1401 O O . PHE B 1 14 ? 0.034 8.633 17.484 1 96.44 14 PHE B O 1
ATOM 1408 N N . SER B 1 15 ? -1.037 7.941 15.648 1 94.5 15 SER B N 1
ATOM 1409 C CA . SER B 1 15 ? -1.346 6.617 16.188 1 94.5 15 SER B CA 1
ATOM 1410 C C . SER B 1 15 ? -0.103 5.734 16.219 1 94.5 15 SER B C 1
ATOM 1412 O O . SER B 1 15 ? 0.941 6.098 15.672 1 94.5 15 SER B O 1
ATOM 1414 N N . GLU B 1 16 ? -0.19 4.625 16.875 1 92.5 16 GLU B N 1
ATOM 1415 C CA . GLU B 1 16 ? 0.9 3.656 16.938 1 92.5 16 GLU B CA 1
ATOM 1416 C C . GLU B 1 16 ? 1.289 3.162 15.547 1 92.5 16 GLU B C 1
ATOM 1418 O O . GLU B 1 16 ? 2.477 3.025 15.242 1 92.5 16 GLU B O 1
ATOM 1423 N N . THR B 1 17 ? 0.309 2.906 14.75 1 93.81 17 THR B N 1
ATOM 1424 C CA . THR B 1 17 ? 0.595 2.43 13.406 1 93.81 17 THR B CA 1
ATOM 1425 C C . THR B 1 17 ? 1.286 3.516 12.586 1 93.81 17 THR B C 1
ATOM 1427 O O . THR B 1 17 ? 2.139 3.219 11.742 1 93.81 17 THR B O 1
ATOM 1430 N N . ALA B 1 18 ? 0.884 4.812 12.82 1 96.5 18 ALA B N 1
ATOM 1431 C CA . ALA B 1 18 ? 1.563 5.922 12.164 1 96.5 18 ALA B CA 1
ATOM 1432 C C . ALA B 1 18 ? 3.031 5.988 12.57 1 96.5 18 ALA B C 1
ATOM 1434 O O . ALA B 1 18 ? 3.898 6.305 11.75 1 96.5 18 ALA B O 1
ATOM 1435 N N . GLU B 1 19 ? 3.289 5.676 13.812 1 95.75 19 GLU B N 1
ATOM 1436 C CA . GLU B 1 19 ? 4.668 5.652 14.289 1 95.75 19 GLU B CA 1
ATOM 1437 C C . GLU B 1 19 ? 5.473 4.555 13.594 1 95.75 19 GLU B C 1
ATOM 1439 O O . GLU B 1 19 ? 6.645 4.754 13.258 1 95.75 19 GLU B O 1
ATOM 1444 N N . ILE B 1 20 ? 4.895 3.438 13.438 1 95.19 20 ILE B N 1
ATOM 1445 C CA . ILE B 1 20 ? 5.559 2.359 12.703 1 95.19 20 ILE B CA 1
ATOM 1446 C C . ILE B 1 20 ? 5.844 2.805 11.273 1 95.19 20 ILE B C 1
ATOM 1448 O O . ILE B 1 20 ? 6.93 2.557 10.742 1 95.19 20 ILE B O 1
ATOM 1452 N N . ALA B 1 21 ? 4.867 3.494 10.641 1 97.19 21 ALA B N 1
ATOM 1453 C CA . ALA B 1 21 ? 5.055 4.008 9.289 1 97.19 21 ALA B CA 1
ATOM 1454 C C . ALA B 1 21 ? 6.223 4.992 9.234 1 97.19 21 ALA B C 1
ATOM 1456 O O . ALA B 1 21 ? 6.945 5.047 8.234 1 97.19 21 ALA B O 1
ATOM 1457 N N . LEU B 1 22 ? 6.398 5.762 10.297 1 97.38 22 LEU B N 1
ATOM 1458 C CA . LEU B 1 22 ? 7.5 6.715 10.367 1 97.38 22 LEU B CA 1
ATOM 1459 C C . LEU B 1 22 ? 8.844 6.004 10.227 1 97.38 22 LEU B C 1
ATOM 1461 O O . LEU B 1 22 ? 9.758 6.52 9.586 1 97.38 22 LEU B O 1
ATOM 1465 N N . LYS B 1 23 ? 8.961 4.848 10.797 1 95.19 23 LYS B N 1
ATOM 1466 C CA . LYS B 1 23 ? 10.188 4.066 10.656 1 95.19 23 LYS B CA 1
ATOM 1467 C C . LYS B 1 23 ? 10.445 3.707 9.203 1 95.19 23 LYS B C 1
ATOM 1469 O O . LYS B 1 23 ? 11.594 3.729 8.742 1 95.19 23 LYS B O 1
ATOM 1474 N N . HIS B 1 24 ? 9.367 3.371 8.531 1 94.94 24 HIS B N 1
ATOM 1475 C CA . HIS B 1 24 ? 9.492 3.064 7.109 1 94.94 24 HIS B CA 1
ATOM 1476 C C . HIS B 1 24 ? 9.883 4.305 6.309 1 94.94 24 HIS B C 1
ATOM 1478 O O . HIS B 1 24 ? 10.688 4.219 5.375 1 94.94 24 HIS B O 1
ATOM 1484 N N . VAL B 1 25 ? 9.312 5.465 6.668 1 96.69 25 VAL B N 1
ATOM 1485 C CA . VAL B 1 25 ? 9.695 6.715 6.023 1 96.69 25 VAL B CA 1
ATOM 1486 C C . VAL B 1 25 ? 11.203 6.934 6.18 1 96.69 25 VAL B C 1
ATOM 1488 O O . VAL B 1 25 ? 11.906 7.195 5.199 1 96.69 25 VAL B O 1
ATOM 1491 N N . LYS B 1 26 ? 11.695 6.75 7.367 1 95.19 26 LYS B N 1
ATOM 1492 C CA . LYS B 1 26 ? 13.109 6.977 7.648 1 95.19 26 LYS B CA 1
ATOM 1493 C C . LYS B 1 26 ? 13.992 6.016 6.859 1 95.19 26 LYS B C 1
ATOM 1495 O O . LYS B 1 26 ? 15.07 6.395 6.398 1 95.19 26 LYS B O 1
ATOM 1500 N N . ALA B 1 27 ? 13.531 4.855 6.688 1 91.12 27 ALA B N 1
ATOM 1501 C CA . ALA B 1 27 ? 14.289 3.844 5.953 1 91.12 27 ALA B CA 1
ATOM 1502 C C . ALA B 1 27 ? 14.477 4.25 4.492 1 91.12 27 ALA B C 1
ATOM 1504 O O . ALA B 1 27 ? 15.445 3.844 3.85 1 91.12 27 ALA B O 1
ATOM 1505 N N . PHE B 1 28 ? 13.57 5.098 3.943 1 91.75 28 PHE B N 1
ATOM 1506 C CA . PHE B 1 28 ? 13.648 5.512 2.547 1 91.75 28 PHE B CA 1
ATOM 1507 C C . PHE B 1 28 ? 14.789 6.5 2.34 1 91.75 28 PHE B C 1
ATOM 1509 O O . PHE B 1 28 ? 15.188 6.766 1.204 1 91.75 28 PHE B O 1
ATOM 1516 N N . LYS B 1 29 ? 15.344 7.012 3.441 1 86.56 29 LYS B N 1
ATOM 1517 C CA . LYS B 1 29 ? 16.531 7.844 3.295 1 86.56 29 LYS B CA 1
ATOM 1518 C C . LYS B 1 29 ? 17.688 7.051 2.691 1 86.56 29 LYS B C 1
ATOM 1520 O O . LYS B 1 29 ? 18.438 7.566 1.863 1 86.56 29 LYS B O 1
ATOM 1525 N N . THR B 1 30 ? 17.734 5.859 3.191 1 80.62 30 THR B N 1
ATOM 1526 C CA . THR B 1 30 ? 18.766 4.984 2.652 1 80.62 30 THR B CA 1
ATOM 1527 C C . THR B 1 30 ? 18.516 4.695 1.176 1 80.62 30 THR B C 1
ATOM 1529 O O . THR B 1 30 ? 19.438 4.293 0.451 1 80.62 30 THR B O 1
ATOM 1532 N N . LEU B 1 31 ? 17.297 5 0.691 1 75.62 31 LEU B N 1
ATOM 1533 C CA . LEU B 1 31 ? 16.922 4.793 -0.702 1 75.62 31 LEU B CA 1
ATOM 1534 C C . LEU B 1 31 ? 17.047 6.09 -1.495 1 75.62 31 LEU B C 1
ATOM 1536 O O . LEU B 1 31 ? 16.484 6.203 -2.592 1 75.62 31 LEU B O 1
ATOM 1540 N N . LYS B 1 32 ? 17.609 7.129 -0.923 1 80.62 32 LYS B N 1
ATOM 1541 C CA . LYS B 1 32 ? 17.984 8.391 -1.556 1 80.62 32 LYS B CA 1
ATOM 1542 C C . LYS B 1 32 ? 16.797 9.352 -1.612 1 80.62 32 LYS B C 1
ATOM 1544 O O . LYS B 1 32 ? 16.797 10.289 -2.414 1 80.62 32 LYS B O 1
ATOM 1549 N N . ALA B 1 33 ? 15.75 9.008 -0.843 1 88.94 33 ALA B N 1
ATOM 1550 C CA . ALA B 1 33 ? 14.695 10.008 -0.688 1 88.94 33 ALA B CA 1
ATOM 1551 C C . ALA B 1 33 ? 15.234 11.289 -0.069 1 88.94 33 ALA B C 1
ATOM 1553 O O . ALA B 1 33 ? 16.125 11.25 0.791 1 88.94 33 ALA B O 1
ATOM 1554 N N . GLU B 1 34 ? 14.648 12.406 -0.471 1 93.88 34 GLU B N 1
ATOM 1555 C CA . GLU B 1 34 ? 15.25 13.68 -0.083 1 93.88 34 GLU B CA 1
ATOM 1556 C C . GLU B 1 34 ? 14.273 14.516 0.745 1 93.88 34 GLU B C 1
ATOM 1558 O O . GLU B 1 34 ? 14.68 15.219 1.67 1 93.88 34 GLU B O 1
ATOM 1563 N N . GLU B 1 35 ? 13.023 14.391 0.336 1 97.88 35 GLU B N 1
ATOM 1564 C CA . GLU B 1 35 ? 12.039 15.305 0.92 1 97.88 35 GLU B CA 1
ATOM 1565 C C . GLU B 1 35 ? 10.867 14.531 1.516 1 97.88 35 GLU B C 1
ATOM 1567 O O . GLU B 1 35 ? 10.43 13.523 0.96 1 97.88 35 GLU B O 1
ATOM 1572 N N . VAL B 1 36 ? 10.398 15.016 2.633 1 98.44 36 VAL B N 1
ATOM 1573 C CA . VAL B 1 36 ? 9.195 14.469 3.242 1 98.44 36 VAL B CA 1
ATOM 1574 C C . VAL B 1 36 ? 8.156 15.578 3.432 1 98.44 36 VAL B C 1
ATOM 1576 O O . VAL B 1 36 ? 8.469 16.625 3.996 1 98.44 36 VAL B O 1
ATOM 1579 N N . ILE B 1 37 ? 7.023 15.375 2.855 1 98.88 37 ILE B N 1
ATOM 1580 C CA . ILE B 1 37 ? 5.852 16.156 3.24 1 98.88 37 ILE B CA 1
ATOM 1581 C C . ILE B 1 37 ? 5.176 15.5 4.445 1 98.88 37 ILE B C 1
ATOM 1583 O O . ILE B 1 37 ? 4.562 14.438 4.324 1 98.88 37 ILE B O 1
ATOM 1587 N N . LEU B 1 38 ? 5.383 16.109 5.598 1 98.81 38 LEU B N 1
ATOM 1588 C CA . LEU B 1 38 ? 4.766 15.68 6.848 1 98.81 38 LEU B CA 1
ATOM 1589 C C . LEU B 1 38 ? 3.389 16.312 7.016 1 98.81 38 LEU B C 1
ATOM 1591 O O . LEU B 1 38 ? 3.273 17.531 7.148 1 98.81 38 LEU B O 1
ATOM 1595 N N . LEU B 1 39 ? 2.33 15.461 7 1 98.88 39 LEU B N 1
ATOM 1596 C CA . LEU B 1 39 ? 0.977 16 6.922 1 98.88 39 LEU B CA 1
ATOM 1597 C C . LEU B 1 39 ? 0.127 15.508 8.094 1 98.88 39 LEU B C 1
ATOM 1599 O O . LEU B 1 39 ? 0.132 14.312 8.414 1 98.88 39 LEU B O 1
ATOM 1603 N N . HIS B 1 40 ? -0.48 16.406 8.742 1 98.56 40 HIS B N 1
ATOM 1604 C CA . HIS B 1 40 ? -1.56 16.094 9.664 1 98.56 40 HIS B CA 1
ATOM 1605 C C . HIS B 1 40 ? -2.855 16.781 9.258 1 98.56 40 HIS B C 1
ATOM 1607 O O . HIS B 1 40 ? -2.857 17.984 8.977 1 98.56 40 HIS B O 1
ATOM 1613 N N . VAL B 1 41 ? -3.91 16.016 9.25 1 98.06 41 VAL B N 1
ATOM 1614 C CA . VAL B 1 41 ? -5.223 16.547 8.898 1 98.06 41 VAL B CA 1
ATOM 1615 C C . VAL B 1 41 ? -6.129 16.531 10.125 1 98.06 41 VAL B C 1
ATOM 1617 O O . VAL B 1 41 ? -6.367 15.469 10.719 1 98.06 41 VAL B O 1
ATOM 1620 N N . ILE B 1 42 ? -6.531 17.688 10.555 1 95.69 42 ILE B N 1
ATOM 1621 C CA . ILE B 1 42 ? -7.566 17.781 11.57 1 95.69 42 ILE B CA 1
ATOM 1622 C C . ILE B 1 42 ? -8.93 17.484 10.953 1 95.69 42 ILE B C 1
ATOM 1624 O O . ILE B 1 42 ? -9.398 18.219 10.078 1 95.69 42 ILE B O 1
ATOM 1628 N N . ASP B 1 43 ? -9.477 16.422 11.414 1 93.5 43 ASP B N 1
ATOM 1629 C CA . ASP B 1 43 ? -10.719 15.938 10.82 1 93.5 43 ASP B CA 1
ATOM 1630 C C . ASP B 1 43 ? -11.883 16.859 11.164 1 93.5 43 ASP B C 1
ATOM 1632 O O . ASP B 1 43 ? -12.359 16.891 12.305 1 93.5 43 ASP B O 1
ATOM 1636 N N . GLU B 1 44 ? -12.422 17.516 10.234 1 90.25 44 GLU B N 1
ATOM 1637 C CA . GLU B 1 44 ? -13.477 18.516 10.453 1 90.25 44 GLU B CA 1
ATOM 1638 C C . GLU B 1 44 ? -14.781 17.844 10.883 1 90.25 44 GLU B C 1
ATOM 1640 O O . GLU B 1 44 ? -15.641 18.484 11.477 1 90.25 44 GLU B O 1
ATOM 1645 N N . ARG B 1 45 ? -14.914 16.625 10.578 1 86.88 45 ARG B N 1
ATOM 1646 C CA . ARG B 1 45 ? -16.125 15.906 10.961 1 86.88 45 ARG B CA 1
ATOM 1647 C C . ARG B 1 45 ? -16.172 15.672 12.469 1 86.88 45 ARG B C 1
ATOM 1649 O O . ARG B 1 45 ? -17.25 15.586 13.055 1 86.88 45 ARG B O 1
ATOM 1656 N N . GLU B 1 46 ? -15.039 15.477 13.023 1 82.19 46 GLU B N 1
ATOM 1657 C CA . GLU B 1 46 ? -14.938 15.273 14.461 1 82.19 46 GLU B CA 1
ATOM 1658 C C . GLU B 1 46 ? -15.211 16.562 15.227 1 82.19 46 GLU B C 1
ATOM 1660 O O . GLU B 1 46 ? -15.727 16.531 16.344 1 82.19 46 GLU B O 1
ATOM 1665 N N . ILE B 1 47 ? -14.859 17.688 14.695 1 79.69 47 ILE B N 1
ATOM 1666 C CA . ILE B 1 47 ? -15.109 18.984 15.305 1 79.69 47 ILE B CA 1
ATOM 1667 C C . ILE B 1 47 ? -16.609 19.266 15.344 1 79.69 47 ILE B C 1
ATOM 1669 O O . ILE B 1 47 ? -17.141 19.703 16.359 1 79.69 47 ILE B O 1
ATOM 1673 N N . LYS B 1 48 ? -17.219 18.844 14.312 1 77.19 48 LYS B N 1
ATOM 1674 C CA . LYS B 1 48 ? -18.656 19.109 14.211 1 77.19 48 LYS B CA 1
ATOM 1675 C C . LYS B 1 48 ? -19.438 18.219 15.164 1 77.19 48 LYS B C 1
ATOM 1677 O O . LYS B 1 48 ? -20.422 18.656 15.758 1 77.19 48 LYS B O 1
ATOM 1682 N N . LYS B 1 49 ? -18.969 17.047 15.328 1 72.88 49 LYS B N 1
ATOM 1683 C CA . LYS B 1 49 ? -19.656 16.125 16.234 1 72.88 49 LYS B CA 1
ATOM 1684 C C . LYS B 1 49 ? -19.562 16.625 17.688 1 72.88 49 LYS B C 1
ATOM 1686 O O . LYS B 1 49 ? -20.531 16.547 18.438 1 72.88 49 LYS B O 1
ATOM 1691 N N . ARG B 1 50 ? -18.5 17.109 18.094 1 67.62 50 ARG B N 1
ATOM 1692 C CA . ARG B 1 50 ? -18.297 17.547 19.469 1 67.62 50 ARG B CA 1
ATOM 1693 C C . ARG B 1 50 ? -19.109 18.797 19.781 1 67.62 50 ARG B C 1
ATOM 1695 O O . ARG B 1 50 ? -19.516 19.016 20.922 1 67.62 50 ARG B O 1
ATOM 1702 N N . ASP B 1 51 ? -19.266 19.531 18.719 1 63.12 51 ASP B N 1
ATOM 1703 C CA . ASP B 1 51 ? -20.062 20.734 18.891 1 63.12 51 ASP B CA 1
ATOM 1704 C C . ASP B 1 51 ? -21.531 20.375 19.172 1 63.12 51 ASP B C 1
ATOM 1706 O O . ASP B 1 51 ? -22.156 20.969 20.047 1 63.12 51 ASP B O 1
ATOM 1710 N N . ILE B 1 52 ? -21.969 19.422 18.453 1 63.03 52 ILE B N 1
ATOM 1711 C CA . ILE B 1 52 ? -23.359 19.031 18.594 1 63.03 52 ILE B CA 1
ATOM 1712 C C . ILE B 1 52 ? -23.609 18.438 19.984 1 63.03 52 ILE B C 1
ATOM 1714 O O . ILE B 1 52 ? -24.609 18.75 20.625 1 63.03 52 ILE B O 1
ATOM 1718 N N . PHE B 1 53 ? -22.641 17.734 20.422 1 64.12 53 PHE B N 1
ATOM 1719 C CA . PHE B 1 53 ? -22.781 17.094 21.719 1 64.12 53 PHE B CA 1
ATOM 1720 C C . PHE B 1 53 ? -22.75 18.125 22.844 1 64.12 53 PHE B C 1
ATOM 1722 O O . PHE B 1 53 ? -23.531 18.047 23.781 1 64.12 53 PHE B O 1
ATOM 1729 N N . SER B 1 54 ? -21.781 19.047 22.688 1 63.53 54 SER B N 1
ATOM 1730 C CA . SER B 1 54 ? -21.703 20.094 23.688 1 63.53 54 SER B CA 1
ATOM 1731 C C . SER B 1 54 ? -22.984 20.922 23.734 1 63.53 54 SER B C 1
ATOM 1733 O O . SER B 1 54 ? -23.453 21.297 24.812 1 63.53 54 SER B O 1
ATOM 1735 N N . LEU B 1 55 ? -23.5 21.156 22.516 1 60.41 55 LEU B N 1
ATOM 1736 C CA . LEU B 1 55 ? -24.75 21.906 22.453 1 60.41 55 LEU B CA 1
ATOM 1737 C C . LEU B 1 55 ? -25.875 21.125 23.109 1 60.41 55 LEU B C 1
ATOM 1739 O O . LEU B 1 55 ? -26.703 21.703 23.828 1 60.41 55 LEU B O 1
ATOM 1743 N N . LEU B 1 56 ? -25.766 19.844 22.859 1 59.81 56 LEU B N 1
ATOM 1744 C CA . LEU B 1 56 ? -26.828 19.016 23.391 1 59.81 56 LEU B CA 1
ATOM 1745 C C . LEU B 1 56 ? -26.719 18.891 24.906 1 59.81 56 LEU B C 1
ATOM 1747 O O . LEU B 1 56 ? -27.734 18.781 25.594 1 59.81 56 LEU B O 1
ATOM 1751 N N . LEU B 1 57 ? -25.516 18.828 25.359 1 59.12 57 LEU B N 1
ATOM 1752 C CA . LEU B 1 57 ? -25.359 18.688 26.797 1 59.12 57 LEU B CA 1
ATOM 1753 C C . LEU B 1 57 ? -25.578 20.031 27.5 1 59.12 57 LEU B C 1
ATOM 1755 O O . LEU B 1 57 ? -25.609 20.094 28.734 1 59.12 57 LEU B O 1
ATOM 1759 N N . GLY B 1 58 ? -26.172 20.859 26.844 1 56.25 58 GLY B N 1
ATOM 1760 C CA . GLY B 1 58 ? -26.578 22.094 27.5 1 56.25 58 GLY B CA 1
ATOM 1761 C C . GLY B 1 58 ? -25.406 22.969 27.906 1 56.25 58 GLY B C 1
ATOM 1762 O O . GLY B 1 58 ? -25.562 23.922 28.688 1 56.25 58 GLY B O 1
ATOM 1763 N N . VAL B 1 59 ? -24.359 22.422 27.734 1 52.09 59 VAL B N 1
ATOM 1764 C CA . VAL B 1 59 ? -23.203 23.172 28.234 1 52.09 59 VAL B CA 1
ATOM 1765 C C . VAL B 1 59 ? -23.062 24.469 27.453 1 52.09 59 VAL B C 1
ATOM 1767 O O . VAL B 1 59 ? -22.156 25.266 27.719 1 52.09 59 VAL B O 1
ATOM 1770 N N . ALA B 1 60 ? -23.891 24.484 26.5 1 49.75 60 ALA B N 1
ATOM 1771 C CA . ALA B 1 60 ? -23.953 25.75 25.766 1 49.75 60 ALA B CA 1
ATOM 1772 C C . ALA B 1 60 ? -24.297 26.906 26.703 1 49.75 60 ALA B C 1
ATOM 1774 O O . ALA B 1 60 ? -24.797 27.938 26.25 1 49.75 60 ALA B O 1
ATOM 1775 N N . GLY B 1 61 ? -24.516 26.516 27.859 1 47.16 61 GLY B N 1
ATOM 1776 C CA . GLY B 1 61 ? -24.812 27.719 28.609 1 47.16 61 GLY B CA 1
ATOM 1777 C C . GLY B 1 61 ? -23.859 28.859 28.281 1 47.16 61 GLY B C 1
ATOM 1778 O O . GLY B 1 61 ? -24.016 29.969 28.812 1 47.16 61 GLY B O 1
ATOM 1779 N N . LEU B 1 62 ? -22.547 28.531 28.109 1 50.22 62 LEU B N 1
ATOM 1780 C CA . LEU B 1 62 ? -21.688 29.703 28 1 50.22 62 LEU B CA 1
ATOM 1781 C C . LEU B 1 62 ? -21.922 30.438 26.672 1 50.22 62 LEU B C 1
ATOM 1783 O O . LEU B 1 62 ? -22.359 29.828 25.688 1 50.22 62 LEU B O 1
ATOM 1787 N N . ASN B 1 63 ? -22.094 31.766 26.734 1 55.81 63 ASN B N 1
ATOM 1788 C CA . ASN B 1 63 ? -22.297 32.875 25.797 1 55.81 63 ASN B CA 1
ATOM 1789 C C . ASN B 1 63 ? -21.531 32.656 24.5 1 55.81 63 ASN B C 1
ATOM 1791 O O . ASN B 1 63 ?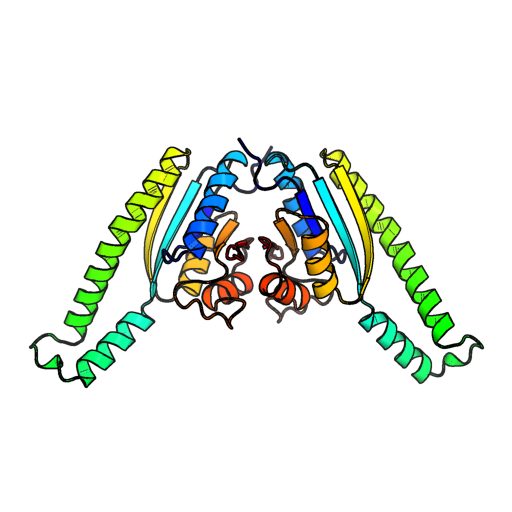 -21.453 33.562 23.656 1 55.81 63 ASN B O 1
ATOM 1795 N N . LYS B 1 64 ? -20.75 31.594 24.344 1 62.03 64 LYS B N 1
ATOM 1796 C CA . LYS B 1 64 ? -20.016 31.547 23.094 1 62.03 64 LYS B CA 1
ATOM 1797 C C . LYS B 1 64 ? -20.844 30.906 21.984 1 62.03 64 LYS B C 1
ATOM 1799 O O . LYS B 1 64 ? -21.594 29.953 22.234 1 62.03 64 LYS B O 1
ATOM 1804 N N . SER B 1 65 ? -21 31.578 20.859 1 71.62 65 SER B N 1
ATOM 1805 C CA . SER B 1 65 ? -21.656 31.047 19.672 1 71.62 65 SER B CA 1
ATOM 1806 C C . SER B 1 65 ? -21.031 29.734 19.234 1 71.62 65 SER B C 1
ATOM 1808 O O . SER B 1 65 ? -19.906 29.406 19.641 1 71.62 65 SER B O 1
ATOM 1810 N N . VAL B 1 66 ? -21.734 28.828 18.781 1 73.38 66 VAL B N 1
ATOM 1811 C CA . VAL B 1 66 ? -21.281 27.578 18.188 1 73.38 66 VAL B CA 1
ATOM 1812 C C . VAL B 1 66 ? -20.016 27.812 17.375 1 73.38 66 VAL B C 1
ATOM 1814 O O . VAL B 1 66 ? -19.078 27.016 17.438 1 73.38 66 VAL B O 1
ATOM 1817 N N . GLU B 1 67 ? -19.984 28.891 16.766 1 77.19 67 GLU B N 1
ATOM 1818 C CA . GLU B 1 67 ? -18.844 29.234 15.922 1 77.19 67 GLU B CA 1
ATOM 1819 C C . GLU B 1 67 ? -17.594 29.484 16.766 1 77.19 67 GLU B C 1
ATOM 1821 O O . GLU B 1 67 ? -16.484 29.094 16.391 1 77.19 67 GLU B O 1
ATOM 1826 N N . GLU B 1 68 ? -17.844 30.125 17.844 1 80 68 GLU B N 1
ATOM 1827 C CA . GLU B 1 68 ? -16.719 30.422 18.734 1 80 68 GLU B CA 1
ATOM 1828 C C . GLU B 1 68 ? -16.141 29.156 19.344 1 80 68 GLU B C 1
ATOM 1830 O O . GLU B 1 68 ? -14.922 29.016 19.469 1 80 68 GLU B O 1
ATOM 1835 N N . PHE B 1 69 ? -16.969 28.344 19.703 1 78.69 69 PHE B N 1
ATOM 1836 C CA . PHE B 1 69 ? -16.547 27.078 20.266 1 78.69 69 PHE B CA 1
ATOM 1837 C C . PHE B 1 69 ? -15.766 26.25 19.25 1 78.69 69 PHE B C 1
ATOM 1839 O O . PHE B 1 69 ? -14.711 25.688 19.562 1 78.69 69 PHE B O 1
ATOM 1846 N N . GLU B 1 70 ? -16.25 26.188 18.062 1 81 70 GLU B N 1
ATOM 1847 C CA . GLU B 1 70 ? -15.578 25.453 16.984 1 81 70 GLU B CA 1
ATOM 1848 C C . GLU B 1 70 ? -14.18 26.016 16.719 1 81 70 GLU B C 1
ATOM 1850 O O . GLU B 1 70 ? -13.227 25.266 16.531 1 81 70 GLU B O 1
ATOM 1855 N N . ASN B 1 71 ? -14.117 27.281 16.734 1 86 7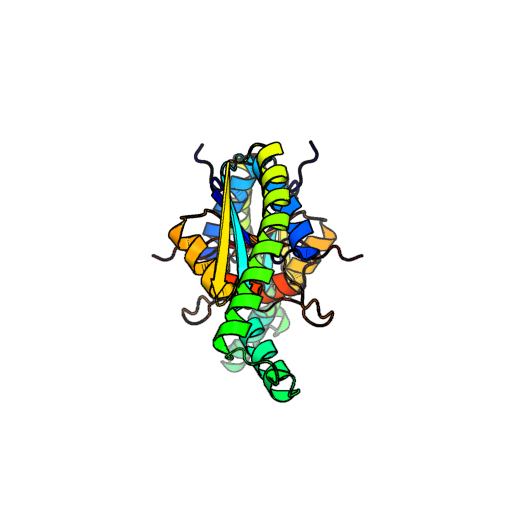1 ASN B N 1
ATOM 1856 C CA . ASN B 1 71 ? -12.836 27.938 16.5 1 86 71 ASN B CA 1
ATOM 1857 C C . ASN B 1 71 ? -11.844 27.641 17.609 1 86 71 ASN B C 1
ATOM 1859 O O . ASN B 1 71 ? -10.656 27.438 17.359 1 86 71 ASN B O 1
ATOM 1863 N N . GLU B 1 72 ? -12.383 27.703 18.766 1 85.38 72 GLU B N 1
ATOM 1864 C CA . GLU B 1 72 ? -11.523 27.406 19.906 1 85.38 72 GLU B CA 1
ATOM 1865 C C . GLU B 1 72 ? -11.008 25.969 19.844 1 85.38 72 GLU B C 1
ATOM 1867 O O . GLU B 1 72 ? -9.836 25.703 20.125 1 85.38 72 GLU B O 1
ATOM 1872 N N . LEU B 1 73 ? -11.852 25.109 19.547 1 85.62 73 LEU B N 1
ATOM 1873 C CA . LEU B 1 73 ? -11.469 23.703 19.453 1 85.62 73 LEU B CA 1
ATOM 1874 C C . LEU B 1 73 ? -10.453 23.5 18.328 1 85.62 73 LEU B C 1
ATOM 1876 O O . LEU B 1 73 ? -9.453 22.812 18.516 1 85.62 73 LEU B O 1
ATOM 1880 N N . LYS B 1 74 ? -10.719 24.078 17.234 1 89.5 74 LYS B N 1
ATOM 1881 C CA . LYS B 1 74 ? -9.789 24.016 16.109 1 89.5 74 LYS B CA 1
ATOM 1882 C C . LYS B 1 74 ? -8.406 24.531 16.516 1 89.5 74 LYS B C 1
ATOM 1884 O O . LYS B 1 74 ? -7.398 23.906 16.188 1 89.5 74 LYS B O 1
ATOM 1889 N N . ASN B 1 75 ? -8.406 25.609 17.172 1 90.56 75 ASN B N 1
ATOM 1890 C CA . ASN B 1 75 ? -7.141 26.188 17.609 1 90.56 75 ASN B CA 1
ATOM 1891 C C . ASN B 1 75 ? -6.398 25.266 18.578 1 90.56 75 ASN B C 1
ATOM 1893 O O . ASN B 1 75 ? -5.184 25.094 18.469 1 90.56 75 ASN B O 1
ATOM 1897 N N . LYS B 1 76 ? -7.164 24.75 19.469 1 90.44 76 LYS B N 1
ATOM 1898 C CA . LYS B 1 76 ? -6.57 23.844 20.438 1 90.44 76 LYS B CA 1
ATOM 1899 C C . LYS B 1 76 ? -5.973 22.625 19.75 1 90.44 76 LYS B C 1
ATOM 1901 O O . LYS B 1 76 ? -4.836 22.234 20.031 1 90.44 76 LYS B O 1
ATOM 1906 N N . LEU B 1 77 ? -6.672 22.047 18.859 1 91.81 77 LEU B N 1
ATOM 1907 C CA . LEU B 1 77 ? -6.215 20.859 18.141 1 91.81 77 LEU B CA 1
ATOM 1908 C C . LEU B 1 77 ? -5.004 21.188 17.266 1 91.81 77 LEU B C 1
ATOM 1910 O O . LEU B 1 77 ? -4.078 20.375 17.156 1 91.81 77 LEU B O 1
ATOM 1914 N N . THR B 1 78 ? -5.047 22.312 16.672 1 94.19 78 THR B N 1
ATOM 1915 C CA . THR B 1 78 ? -3.941 22.75 15.828 1 94.19 78 THR B CA 1
ATOM 1916 C C . THR B 1 78 ? -2.666 22.906 16.656 1 94.19 78 THR B C 1
ATOM 1918 O O . THR B 1 78 ? -1.598 22.438 16.25 1 94.19 78 THR B O 1
ATOM 1921 N N . GLU B 1 79 ? -2.811 23.531 17.781 1 94.25 79 GLU B N 1
ATOM 1922 C CA . GLU B 1 79 ? -1.647 23.75 18.641 1 94.25 79 GLU B CA 1
ATOM 1923 C C . GLU B 1 79 ? -1.077 22.438 19.156 1 94.25 79 GLU B C 1
ATOM 1925 O O . GLU B 1 79 ? 0.142 22.25 19.188 1 94.25 79 GLU B O 1
ATOM 1930 N N . GLU B 1 80 ? -1.898 21.594 19.547 1 94.19 80 GLU B N 1
ATOM 1931 C CA . GLU B 1 80 ? -1.467 20.266 20 1 94.19 80 GLU B CA 1
ATOM 1932 C C . GLU B 1 80 ? -0.737 19.531 18.875 1 94.19 80 GLU B C 1
ATOM 1934 O O . GLU B 1 80 ? 0.281 18.875 19.125 1 94.19 80 GLU B O 1
ATOM 1939 N N . ALA B 1 81 ? -1.266 19.625 17.719 1 95.94 81 ALA B N 1
ATOM 1940 C CA . ALA B 1 81 ? -0.665 18.953 16.562 1 95.94 81 ALA B CA 1
ATOM 1941 C C . ALA B 1 81 ? 0.7 19.562 16.234 1 95.94 81 ALA B C 1
ATOM 1943 O O . ALA B 1 81 ? 1.628 18.828 15.867 1 95.94 81 ALA B O 1
ATOM 1944 N N . LYS B 1 82 ? 0.795 20.859 16.375 1 96.94 82 LYS B N 1
ATOM 1945 C CA . LYS B 1 82 ? 2.041 21.547 16.047 1 96.94 82 LYS B CA 1
ATOM 1946 C C . LYS B 1 82 ? 3.207 20.984 16.859 1 96.94 82 LYS B C 1
ATOM 1948 O O . LYS B 1 82 ? 4.285 20.734 16.312 1 96.94 82 LYS B O 1
ATOM 1953 N N . ASN B 1 83 ? 2.965 20.781 18.094 1 95.94 83 ASN B N 1
ATOM 1954 C CA . ASN B 1 83 ? 4.02 20.266 18.953 1 95.94 83 ASN B CA 1
ATOM 1955 C C . ASN B 1 83 ? 4.449 18.859 18.516 1 95.94 83 ASN B C 1
ATOM 1957 O O . ASN B 1 83 ? 5.645 18.578 18.422 1 95.94 83 ASN B O 1
ATOM 1961 N N . LYS B 1 84 ? 3.529 18 18.312 1 97.44 84 LYS B N 1
ATOM 1962 C CA . LYS B 1 84 ? 3.812 16.641 17.875 1 97.44 84 LYS B CA 1
ATOM 1963 C C . LYS B 1 84 ? 4.5 16.625 16.516 1 97.44 84 LYS B C 1
ATOM 1965 O O . LYS B 1 84 ? 5.449 15.867 16.312 1 97.44 84 LYS B O 1
ATOM 1970 N N . MET B 1 85 ? 4.035 17.484 15.633 1 98.38 85 MET B N 1
ATOM 1971 C CA . MET B 1 85 ? 4.594 17.594 14.289 1 98.38 85 MET B CA 1
ATOM 1972 C C . MET B 1 85 ? 6.047 18.047 14.336 1 98.38 85 MET B C 1
ATOM 1974 O O . MET B 1 85 ? 6.887 17.562 13.586 1 98.38 85 MET B O 1
ATOM 1978 N N . GLU B 1 86 ? 6.289 18.984 15.234 1 98.06 86 GLU B N 1
ATOM 1979 C CA . GLU B 1 86 ? 7.645 19.516 15.359 1 98.06 86 GLU B CA 1
ATOM 1980 C C . GLU B 1 86 ? 8.625 18.422 15.789 1 98.06 86 GLU B C 1
ATOM 1982 O O . GLU B 1 86 ? 9.742 18.359 15.281 1 98.06 86 GLU B O 1
ATOM 1987 N N . ASN B 1 87 ? 8.234 17.594 16.672 1 98 87 ASN B N 1
ATOM 1988 C CA . ASN B 1 87 ? 9.07 16.484 17.109 1 98 87 ASN B CA 1
ATOM 1989 C C . ASN B 1 87 ? 9.375 15.523 15.961 1 98 87 ASN B C 1
ATOM 1991 O O . ASN B 1 87 ? 10.523 15.109 15.781 1 98 87 ASN B O 1
ATOM 1995 N N . ILE B 1 88 ? 8.391 15.195 15.203 1 98.56 88 ILE B N 1
ATOM 1996 C CA . ILE B 1 88 ? 8.562 14.281 14.086 1 98.56 88 ILE B CA 1
ATOM 1997 C C . ILE B 1 88 ? 9.43 14.922 13.016 1 98.56 88 ILE B C 1
ATOM 1999 O O . ILE B 1 88 ? 10.305 14.266 12.438 1 98.56 88 ILE B O 1
ATOM 2003 N N . LYS B 1 89 ? 9.141 16.188 12.781 1 98.5 89 LYS B N 1
ATOM 2004 C CA . LYS B 1 89 ? 9.945 16.938 11.82 1 98.5 89 LYS B CA 1
ATOM 2005 C C . LYS B 1 89 ? 11.43 16.875 12.18 1 98.5 89 LYS B C 1
ATOM 2007 O O . LYS B 1 89 ? 12.266 16.594 11.328 1 98.5 89 LYS B O 1
ATOM 2012 N N . LYS B 1 90 ? 11.719 17.109 13.406 1 98.19 90 LYS B N 1
ATOM 2013 C CA . LYS B 1 90 ? 13.109 17.078 13.875 1 98.19 90 LYS B CA 1
ATOM 2014 C C . LYS B 1 90 ? 13.711 15.695 13.68 1 98.19 90 LYS B C 1
ATOM 2016 O O . LYS B 1 90 ? 14.859 15.562 13.234 1 98.19 90 LYS B O 1
ATOM 2021 N N . GLU B 1 91 ? 12.969 14.68 14.031 1 97.5 91 GLU B N 1
ATOM 2022 C CA . GLU B 1 91 ? 13.43 13.305 13.844 1 97.5 91 GLU B CA 1
ATOM 2023 C C . GLU B 1 91 ? 13.789 13.039 12.391 1 97.5 91 GLU B C 1
ATOM 2025 O O . GLU B 1 91 ? 14.805 12.406 12.102 1 97.5 91 GLU B O 1
ATOM 2030 N N . LEU B 1 92 ? 12.969 13.477 11.477 1 98.12 92 LEU B N 1
ATOM 2031 C CA . LEU B 1 92 ? 13.172 13.258 10.055 1 98.12 92 LEU B CA 1
ATOM 2032 C C . LEU B 1 92 ? 14.352 14.078 9.539 1 98.12 92 LEU B C 1
ATOM 2034 O O . LEU B 1 92 ? 15.156 13.586 8.742 1 98.12 92 LEU B O 1
ATOM 2038 N N . GLU B 1 93 ? 14.445 15.297 10.023 1 97.88 93 GLU B N 1
ATOM 2039 C CA . GLU B 1 93 ? 15.555 16.156 9.625 1 97.88 93 GLU B CA 1
ATOM 2040 C C . GLU B 1 93 ? 16.891 15.609 10.141 1 97.88 93 GLU B C 1
ATOM 2042 O O . GLU B 1 93 ? 17.906 15.727 9.477 1 97.88 93 GLU B O 1
ATOM 2047 N N . ASP B 1 94 ? 16.859 14.984 11.273 1 96.75 94 ASP B N 1
ATOM 2048 C CA . ASP B 1 94 ? 18.047 14.406 11.883 1 96.75 94 ASP B CA 1
ATOM 2049 C C . ASP B 1 94 ? 18.609 13.273 11.016 1 96.75 94 ASP B C 1
ATOM 2051 O O . ASP B 1 94 ? 19.812 13.016 11.039 1 96.75 94 ASP B O 1
ATOM 2055 N N . VAL B 1 95 ? 17.75 12.688 10.312 1 94.81 95 VAL B N 1
ATOM 2056 C CA . VAL B 1 95 ? 18.234 11.586 9.484 1 94.81 95 VAL B CA 1
ATOM 2057 C C . VAL B 1 95 ? 18.594 12.109 8.094 1 94.81 95 VAL B C 1
ATOM 2059 O O . VAL B 1 95 ? 19.031 11.344 7.227 1 94.81 95 VAL B O 1
ATOM 2062 N N . GLY B 1 96 ? 18.281 13.438 7.793 1 95.81 96 GLY B N 1
ATOM 2063 C CA . GLY B 1 96 ? 18.828 14.055 6.59 1 95.81 96 GLY B CA 1
ATOM 2064 C C . GLY B 1 96 ? 17.75 14.484 5.613 1 95.81 96 GLY B C 1
ATOM 2065 O O . GLY B 1 96 ? 18.047 14.883 4.488 1 95.81 96 GLY B O 1
ATOM 2066 N N . PHE B 1 97 ? 16.484 14.43 6.016 1 97.44 97 PHE B N 1
ATOM 2067 C CA . PHE B 1 97 ? 15.406 14.836 5.121 1 97.44 97 PHE B CA 1
ATOM 2068 C C . PHE B 1 97 ? 15.211 16.344 5.156 1 97.44 97 PHE B C 1
ATOM 2070 O O . PHE B 1 97 ? 15.422 16.984 6.191 1 97.44 97 PHE B O 1
ATOM 2077 N N . LYS B 1 98 ? 14.852 16.922 4.023 1 98.31 98 LYS B N 1
ATOM 2078 C CA . LYS B 1 98 ? 14.133 18.188 4.004 1 98.31 98 LYS B CA 1
ATOM 2079 C C . LYS B 1 98 ? 12.648 17.969 4.301 1 98.31 98 LYS B C 1
ATOM 2081 O O . LYS B 1 98 ? 11.969 17.219 3.605 1 98.31 98 LYS B O 1
ATOM 2086 N N . VAL B 1 99 ? 12.156 18.672 5.32 1 98.62 99 VAL B N 1
ATOM 2087 C CA . VAL B 1 99 ? 10.797 18.375 5.758 1 98.62 99 VAL B CA 1
ATOM 2088 C C . VAL B 1 99 ? 9.914 19.609 5.625 1 98.62 99 VAL B C 1
ATOM 2090 O O . VAL B 1 99 ? 10.297 20.703 6.062 1 98.62 99 VAL B O 1
ATOM 2093 N N . LYS B 1 100 ? 8.828 19.469 4.934 1 98.56 100 LYS B N 1
ATOM 2094 C CA . LYS B 1 100 ? 7.734 20.438 4.945 1 98.56 100 LYS B CA 1
ATOM 2095 C C . LYS B 1 100 ? 6.551 19.922 5.758 1 98.56 100 LYS B C 1
ATOM 2097 O O . LYS B 1 100 ? 5.98 18.875 5.43 1 98.56 100 LYS B O 1
ATOM 2102 N N . ASP B 1 101 ? 6.273 20.516 6.848 1 98.06 101 ASP B N 1
ATOM 2103 C CA . ASP B 1 101 ? 5.145 20.062 7.656 1 98.06 101 ASP B CA 1
ATOM 2104 C C . ASP B 1 101 ? 3.887 20.875 7.348 1 98.06 101 ASP B C 1
ATOM 2106 O O . ASP B 1 101 ? 3.959 22.094 7.16 1 98.06 101 ASP B O 1
ATOM 2110 N N . ILE B 1 102 ? 2.822 20.234 7.203 1 98.38 102 ILE B N 1
ATOM 2111 C CA . ILE B 1 102 ? 1.538 20.844 6.852 1 98.38 102 ILE B CA 1
ATOM 2112 C C . ILE B 1 102 ? 0.463 20.359 7.824 1 98.38 102 ILE B C 1
ATOM 2114 O O . ILE B 1 102 ? 0.344 19.156 8.094 1 98.38 102 ILE B O 1
ATOM 2118 N N . ILE B 1 103 ? -0.238 21.281 8.43 1 98.12 103 ILE B N 1
ATOM 2119 C CA . ILE B 1 103 ? -1.44 21 9.203 1 98.12 103 ILE B CA 1
ATOM 2120 C C . ILE B 1 103 ? -2.65 21.641 8.539 1 98.12 103 ILE B C 1
ATOM 2122 O O . ILE B 1 103 ? -2.656 22.859 8.289 1 98.12 103 ILE B O 1
ATOM 2126 N N . VAL B 1 104 ? -3.652 20.875 8.258 1 97.5 104 VAL B N 1
ATOM 2127 C CA . VAL B 1 104 ? -4.84 21.422 7.598 1 97.5 104 VAL B CA 1
ATOM 2128 C C . VAL B 1 104 ? -6.094 20.844 8.25 1 97.5 104 VAL B C 1
ATOM 2130 O O . VAL B 1 104 ? -6.035 19.797 8.914 1 97.5 104 VAL B O 1
ATOM 2133 N N . VAL B 1 105 ? -7.191 21.578 8.133 1 95.69 105 VAL B N 1
ATOM 2134 C CA . VAL B 1 105 ? -8.5 21.109 8.562 1 95.69 105 VAL B CA 1
ATOM 2135 C C . VAL B 1 105 ? -9.305 20.625 7.359 1 95.69 105 VAL B C 1
ATOM 2137 O O . VAL B 1 105 ? -9.391 21.328 6.344 1 95.69 105 VAL B O 1
ATOM 2140 N N . GLY B 1 106 ? -9.805 19.391 7.398 1 96.44 106 GLY B N 1
ATOM 2141 C CA . GLY B 1 106 ? -10.586 18.828 6.305 1 96.44 106 GLY B CA 1
ATOM 2142 C C . GLY B 1 106 ? -10.898 17.344 6.488 1 96.44 106 GLY B C 1
ATOM 2143 O O . GLY B 1 106 ? -10.922 16.859 7.617 1 96.44 106 GLY B O 1
ATOM 2144 N N . ILE B 1 107 ? -11.336 16.703 5.355 1 97 107 ILE B N 1
ATOM 2145 C CA . ILE B 1 107 ? -11.531 15.266 5.355 1 97 107 ILE B CA 1
ATOM 2146 C C . ILE B 1 107 ? -10.203 14.562 5.09 1 97 107 ILE B C 1
ATOM 2148 O O . ILE B 1 107 ? -9.578 14.773 4.043 1 97 107 ILE B O 1
ATOM 2152 N N . PRO B 1 108 ? -9.773 13.742 5.938 1 97.69 108 PRO B N 1
ATOM 2153 C CA . PRO B 1 108 ? -8.398 13.234 5.914 1 97.69 108 PRO B CA 1
ATOM 2154 C C . PRO B 1 108 ? -8.016 12.625 4.566 1 97.69 108 PRO B C 1
ATOM 2156 O O . PRO B 1 108 ? -7.016 13.031 3.963 1 97.69 108 PRO B O 1
ATOM 2159 N N . HIS B 1 109 ? -8.805 11.664 4.078 1 98.06 109 HIS B N 1
ATOM 2160 C CA . HIS B 1 109 ? -8.398 10.992 2.852 1 98.06 109 HIS B CA 1
ATOM 2161 C C . HIS B 1 109 ? -8.406 11.953 1.668 1 98.06 109 HIS B C 1
ATOM 2163 O O . HIS B 1 109 ? -7.562 11.844 0.772 1 98.06 109 HIS B O 1
ATOM 2169 N N . GLU B 1 110 ? -9.305 12.938 1.647 1 98.44 110 GLU B N 1
ATOM 2170 C CA . GLU B 1 110 ? -9.359 13.93 0.573 1 98.44 110 GLU B CA 1
ATOM 2171 C C . GLU B 1 110 ? -8.133 14.836 0.594 1 98.44 110 GLU B C 1
ATOM 2173 O O . GLU B 1 110 ? -7.527 15.094 -0.447 1 98.44 110 GLU B O 1
ATOM 2178 N N . GLU B 1 111 ? -7.805 15.266 1.761 1 98.69 111 GLU B N 1
ATOM 2179 C CA . GLU B 1 111 ? -6.656 16.156 1.903 1 98.69 111 GLU B CA 1
ATOM 2180 C C . GLU B 1 111 ? -5.355 15.43 1.567 1 98.69 111 GLU B C 1
ATOM 2182 O O . GLU B 1 111 ? -4.461 16.016 0.945 1 98.69 111 GLU B O 1
ATOM 2187 N N . ILE B 1 112 ? -5.227 14.211 1.972 1 98.75 112 ILE B N 1
ATOM 2188 C CA . ILE B 1 112 ? -4.027 13.43 1.696 1 98.75 112 ILE B CA 1
ATOM 2189 C C . ILE B 1 112 ? -3.846 13.273 0.187 1 98.75 112 ILE B C 1
ATOM 2191 O O . ILE B 1 112 ? -2.756 13.508 -0.339 1 98.75 112 ILE B O 1
ATOM 2195 N N . VAL B 1 113 ? -4.914 12.945 -0.486 1 98.5 113 VAL B N 1
ATOM 2196 C CA . VAL B 1 113 ? -4.852 12.75 -1.931 1 98.5 113 VAL B CA 1
ATOM 2197 C C . VAL B 1 113 ? -4.535 14.078 -2.619 1 98.5 113 VAL B C 1
ATOM 2199 O O . VAL B 1 113 ? -3.686 14.133 -3.512 1 98.5 113 VAL B O 1
ATOM 2202 N N . LYS B 1 114 ? -5.215 15.109 -2.176 1 98.62 114 LYS B N 1
ATOM 2203 C CA . LYS B 1 114 ? -5.012 16.438 -2.75 1 98.62 114 LYS B CA 1
ATOM 2204 C C . LYS B 1 114 ? -3.566 16.891 -2.58 1 98.62 114 LYS B C 1
ATOM 2206 O O . LYS B 1 114 ? -2.934 17.344 -3.539 1 98.62 114 LYS B O 1
ATOM 2211 N N . ILE B 1 115 ? -3.01 16.75 -1.443 1 98.62 115 ILE B N 1
ATOM 2212 C CA . ILE B 1 115 ? -1.667 17.234 -1.143 1 98.62 115 ILE B CA 1
ATOM 2213 C C . ILE B 1 115 ? -0.634 16.359 -1.856 1 98.62 115 ILE B C 1
ATOM 2215 O O . ILE B 1 115 ? 0.395 16.859 -2.316 1 98.62 115 ILE B O 1
ATOM 2219 N N . ALA B 1 116 ? -0.904 15.07 -1.908 1 98.38 116 ALA B N 1
ATOM 2220 C CA . ALA B 1 116 ? -0.023 14.195 -2.68 1 98.38 116 ALA B CA 1
ATOM 2221 C C . ALA B 1 116 ? 0.127 14.695 -4.113 1 98.38 116 ALA B C 1
ATOM 2223 O O . ALA B 1 116 ? 1.234 14.727 -4.656 1 98.38 116 ALA B O 1
ATOM 2224 N N . GLU B 1 117 ? -0.969 15.094 -4.699 1 97.31 117 GLU B N 1
ATOM 2225 C CA . GLU B 1 117 ? -0.972 15.578 -6.074 1 97.31 117 GLU B CA 1
ATOM 2226 C C . GLU B 1 117 ? -0.323 16.953 -6.172 1 97.31 117 GLU B C 1
ATOM 2228 O O . GLU B 1 117 ? 0.556 17.172 -7.008 1 97.31 117 GLU B O 1
ATOM 2233 N N . ASP B 1 118 ? -0.75 17.844 -5.309 1 98.06 118 ASP B N 1
ATOM 2234 C CA . ASP B 1 118 ? -0.274 19.219 -5.332 1 98.06 118 ASP B CA 1
ATOM 2235 C C . ASP B 1 118 ? 1.239 19.281 -5.137 1 98.06 118 ASP B C 1
ATOM 2237 O O . ASP B 1 118 ? 1.917 20.109 -5.754 1 98.06 118 ASP B O 1
ATOM 2241 N N . GLU B 1 119 ? 1.743 18.422 -4.273 1 98 119 GLU B N 1
ATOM 2242 C CA . GLU B 1 119 ? 3.162 18.469 -3.932 1 98 119 GLU B CA 1
ATOM 2243 C C . GLU B 1 119 ? 3.979 17.594 -4.883 1 98 119 GLU B C 1
ATOM 2245 O O . GLU B 1 119 ? 5.211 17.609 -4.848 1 98 119 GLU B O 1
ATOM 2250 N N . GLY B 1 120 ? 3.301 16.797 -5.719 1 96.75 120 GLY B N 1
ATOM 2251 C CA . GLY B 1 120 ? 3.998 15.93 -6.664 1 96.75 120 GLY B CA 1
ATOM 2252 C C . GLY B 1 120 ? 4.863 14.883 -5.988 1 96.75 120 GLY B C 1
ATOM 2253 O O . GLY B 1 120 ? 6.023 14.695 -6.363 1 96.75 120 GLY B O 1
ATOM 2254 N N . VAL B 1 121 ? 4.344 14.25 -4.941 1 97.38 121 VAL B N 1
ATOM 2255 C CA . VAL B 1 121 ? 5.137 13.266 -4.215 1 97.38 121 VAL B CA 1
ATOM 2256 C C . VAL B 1 121 ? 5.285 12 -5.055 1 97.38 121 VAL B C 1
ATOM 2258 O O . VAL B 1 121 ? 4.5 11.766 -5.977 1 97.38 121 VAL B O 1
ATOM 2261 N N . ASP B 1 122 ? 6.277 11.195 -4.727 1 95.75 122 ASP B N 1
ATOM 2262 C CA . ASP B 1 122 ? 6.566 9.977 -5.469 1 95.75 122 ASP B CA 1
ATOM 2263 C C . ASP B 1 122 ? 5.922 8.766 -4.805 1 95.75 122 ASP B C 1
ATOM 2265 O O . ASP B 1 122 ? 5.719 7.73 -5.445 1 95.75 122 ASP B O 1
ATOM 2269 N N . ILE B 1 123 ? 5.609 8.938 -3.539 1 97 123 ILE B N 1
ATOM 2270 C CA . ILE B 1 123 ? 5.066 7.824 -2.771 1 97 123 ILE B CA 1
ATOM 2271 C C . ILE B 1 123 ? 4.363 8.352 -1.521 1 97 123 ILE B C 1
ATOM 2273 O O . ILE B 1 123 ? 4.762 9.375 -0.962 1 97 123 ILE B O 1
ATOM 2277 N N . ILE B 1 124 ? 3.295 7.73 -1.196 1 98.5 124 ILE B N 1
ATOM 2278 C CA . ILE B 1 124 ? 2.627 7.934 0.085 1 98.5 124 ILE B CA 1
ATOM 2279 C C . ILE B 1 124 ? 2.93 6.762 1.017 1 98.5 124 ILE B C 1
ATOM 2281 O O . ILE B 1 124 ? 2.775 5.602 0.633 1 98.5 124 ILE B O 1
ATOM 2285 N N . ILE B 1 125 ? 3.396 7.012 2.236 1 98.5 125 ILE B N 1
ATOM 2286 C CA . ILE B 1 125 ? 3.656 5.977 3.232 1 98.5 125 ILE B CA 1
ATOM 2287 C C . ILE B 1 125 ? 2.766 6.199 4.453 1 98.5 125 ILE B C 1
ATOM 2289 O O . ILE B 1 125 ? 2.854 7.238 5.113 1 98.5 125 ILE B O 1
ATOM 2293 N N . MET B 1 126 ? 1.901 5.219 4.738 1 98.12 126 MET B N 1
ATOM 2294 C CA . MET B 1 126 ? 0.957 5.434 5.832 1 98.12 126 MET B CA 1
ATOM 2295 C C . MET B 1 126 ? 0.568 4.109 6.48 1 98.12 126 MET B C 1
ATOM 2297 O O . MET B 1 126 ? 0.847 3.039 5.938 1 98.12 126 MET B O 1
ATOM 2301 N N . GLY B 1 127 ? 0.051 4.223 7.645 1 96.44 127 GLY B N 1
ATOM 2302 C CA . GLY B 1 127 ? -0.407 3.043 8.367 1 96.44 127 GLY B CA 1
ATOM 2303 C C . GLY B 1 127 ? -1.717 2.492 7.836 1 96.44 127 GLY B C 1
ATOM 2304 O O . GLY B 1 127 ? -2.52 3.23 7.262 1 96.44 127 GLY B O 1
ATOM 2305 N N . SER B 1 128 ? -1.945 1.221 8.125 1 93.81 128 SER B N 1
ATOM 2306 C CA . SER B 1 128 ? -3.172 0.553 7.699 1 93.81 128 SER B CA 1
ATOM 2307 C C . SER B 1 128 ? -4.367 1.005 8.531 1 93.81 128 SER B C 1
ATOM 2309 O O . SER B 1 128 ? -5.516 0.876 8.102 1 93.81 128 SER B O 1
ATOM 2311 N N . HIS B 1 129 ? -3.98 1.438 9.734 1 90.94 129 HIS B N 1
ATOM 2312 C CA . HIS B 1 129 ? -5.008 1.889 10.672 1 90.94 129 HIS B CA 1
ATOM 2313 C C . HIS B 1 129 ? -4.562 3.148 11.406 1 90.94 129 HIS B C 1
ATOM 2315 O O . HIS B 1 129 ? -3.377 3.482 11.422 1 90.94 129 HIS B O 1
ATOM 2321 N N . GLY B 1 130 ? -5.621 3.834 11.938 1 89.81 130 GLY B N 1
ATOM 2322 C CA . GLY B 1 130 ? -5.359 5.039 12.703 1 89.81 130 GLY B CA 1
ATOM 2323 C C . GLY B 1 130 ? -5.777 4.922 14.156 1 89.81 130 GLY B C 1
ATOM 2324 O O . GLY B 1 130 ? -5.598 3.873 14.781 1 89.81 130 GLY B O 1
ATOM 2325 N N . LYS B 1 131 ? -6.297 5.973 14.57 1 83.38 131 LYS B N 1
ATOM 2326 C CA . LYS B 1 131 ? -6.625 6.109 15.984 1 83.38 131 LYS B CA 1
ATOM 2327 C C . LYS B 1 131 ? -7.781 5.191 16.375 1 83.38 131 LYS B C 1
ATOM 2329 O O . LYS B 1 131 ? -7.84 4.695 17.5 1 83.38 131 LYS B O 1
ATOM 2334 N N . THR B 1 132 ? -8.75 5 15.469 1 76.25 132 THR B N 1
ATOM 2335 C CA . THR B 1 132 ? -9.922 4.184 15.773 1 76.25 132 THR B CA 1
ATOM 2336 C C . THR B 1 132 ? -9.609 2.701 15.594 1 76.25 132 THR B C 1
ATOM 2338 O O . THR B 1 132 ? -10.344 1.842 16.094 1 76.25 132 THR B O 1
ATOM 2341 N N . ASN B 1 133 ? -8.477 2.174 15.992 1 71.19 133 ASN B N 1
ATOM 2342 C CA . ASN B 1 133 ? -7.961 0.823 15.805 1 71.19 133 ASN B CA 1
ATOM 2343 C C . ASN B 1 133 ? -8.922 -0.228 16.344 1 71.19 133 ASN B C 1
ATOM 2345 O O . ASN B 1 133 ? -8.703 -0.79 17.422 1 71.19 133 ASN B O 1
ATOM 2349 N N . LEU B 1 134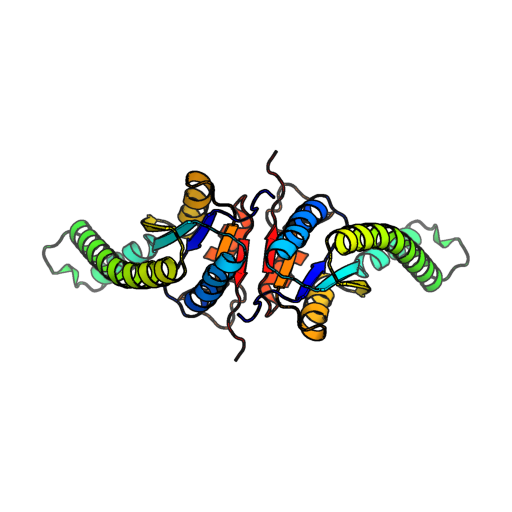 ? -9.953 -0.402 15.633 1 76.88 134 LEU B N 1
ATOM 2350 C CA . LEU B 1 134 ? -10.828 -1.51 16 1 76.88 134 LEU B CA 1
ATOM 2351 C C . LEU B 1 134 ? -10.281 -2.834 15.484 1 76.88 134 LEU B C 1
ATOM 2353 O O . LEU B 1 134 ? -9.875 -2.93 14.328 1 76.88 134 LEU B O 1
ATOM 2357 N N . LYS B 1 135 ? -10.133 -3.777 16.328 1 75.25 135 LYS B N 1
ATOM 2358 C CA . LYS B 1 135 ? -9.469 -5.051 16.078 1 75.25 135 LYS B CA 1
ATOM 2359 C C . LYS B 1 135 ? -10.102 -5.77 14.883 1 75.25 135 LYS B C 1
ATOM 2361 O O . LYS B 1 135 ? -9.43 -6.539 14.188 1 75.25 135 LYS B O 1
ATOM 2366 N N . GLU B 1 136 ? -11.336 -5.402 14.688 1 79.88 136 GLU B N 1
ATOM 2367 C CA . GLU B 1 136 ? -12.078 -6.121 13.664 1 79.88 136 GLU B CA 1
ATOM 2368 C C . GLU B 1 136 ? -11.812 -5.543 12.273 1 79.88 136 GLU B C 1
ATOM 2370 O O . GLU B 1 136 ? -12.047 -6.207 11.266 1 79.88 136 GLU B O 1
ATOM 2375 N N . ILE B 1 137 ? -11.344 -4.398 12.352 1 79.94 137 ILE B N 1
ATOM 2376 C CA . ILE B 1 137 ? -11.164 -3.729 11.062 1 79.94 137 ILE B CA 1
ATOM 2377 C C . ILE B 1 137 ? -9.773 -4.039 10.516 1 79.94 137 ILE B C 1
ATOM 2379 O O . ILE B 1 137 ? -8.766 -3.775 11.18 1 79.94 137 ILE B O 1
ATOM 2383 N N . LEU B 1 138 ? -9.68 -4.555 9.344 1 86.69 138 LEU B N 1
ATOM 2384 C CA . LEU B 1 138 ? -8.414 -4.996 8.773 1 86.69 138 LEU B CA 1
ATOM 2385 C C . LEU B 1 138 ? -7.73 -3.859 8.023 1 86.69 138 LEU B C 1
ATOM 2387 O O . LEU B 1 138 ? -6.516 -3.885 7.82 1 86.69 138 LEU B O 1
ATOM 2391 N N . LEU B 1 139 ? -8.578 -2.914 7.617 1 91.75 139 LEU B N 1
ATOM 2392 C CA . LEU B 1 139 ? -8.055 -1.752 6.906 1 91.75 139 LEU B CA 1
ATOM 2393 C C . LEU B 1 139 ? -8.859 -0.5 7.25 1 91.75 139 LEU B C 1
ATOM 2395 O O . LEU B 1 139 ? -10.086 -0.487 7.125 1 91.75 139 LEU B O 1
ATOM 2399 N N . GLY B 1 140 ? -8.195 0.484 7.672 1 93.62 140 GLY B N 1
ATOM 2400 C CA . GLY B 1 140 ? -8.867 1.724 8.031 1 93.62 140 GLY B CA 1
ATOM 2401 C C . GLY B 1 140 ? -9.492 2.426 6.844 1 93.62 140 GLY B C 1
ATOM 2402 O O . GLY B 1 140 ? -8.984 2.342 5.727 1 93.62 140 GLY B O 1
ATOM 2403 N N . SER B 1 141 ? -10.461 3.219 7.148 1 93.62 141 SER B N 1
ATOM 2404 C CA . SER B 1 141 ? -11.242 3.871 6.105 1 93.62 141 SER B CA 1
ATOM 2405 C C . SER B 1 141 ? -10.414 4.91 5.359 1 93.62 141 SER B C 1
ATOM 2407 O O . SER B 1 141 ? -10.516 5.027 4.137 1 93.62 141 SER B O 1
ATOM 2409 N N . VAL B 1 142 ? -9.602 5.656 6.059 1 96.25 142 VAL B N 1
ATOM 2410 C CA . VAL B 1 142 ? -8.789 6.684 5.414 1 96.25 142 VAL B CA 1
ATOM 2411 C C . VAL B 1 142 ? -7.789 6.031 4.465 1 96.25 142 VAL B C 1
ATOM 2413 O O . VAL B 1 142 ? -7.68 6.422 3.301 1 96.25 142 VAL B O 1
ATOM 2416 N N . THR B 1 143 ? -7.105 5.043 4.953 1 96.88 143 THR B N 1
ATOM 2417 C CA . THR B 1 143 ? -6.121 4.344 4.133 1 96.88 143 THR B CA 1
ATOM 2418 C C . THR B 1 143 ? -6.777 3.717 2.91 1 96.88 143 THR B C 1
ATOM 2420 O O . THR B 1 143 ? -6.266 3.832 1.795 1 96.88 143 THR B O 1
ATOM 2423 N N . GLU B 1 144 ? -7.875 3.096 3.113 1 95.38 144 GLU B N 1
ATOM 2424 C CA . GLU B 1 144 ? -8.602 2.473 2.006 1 95.38 144 GLU B CA 1
ATOM 2425 C C . GLU B 1 144 ? -8.938 3.496 0.925 1 95.38 144 GLU B C 1
ATOM 2427 O O . GLU B 1 144 ? -8.711 3.252 -0.261 1 95.38 144 GLU B O 1
ATOM 2432 N N . ASN B 1 145 ? -9.461 4.59 1.321 1 96.75 145 ASN B N 1
ATOM 2433 C CA . ASN B 1 145 ? -9.844 5.625 0.365 1 96.75 145 ASN B CA 1
ATOM 2434 C C . ASN B 1 145 ? -8.633 6.23 -0.328 1 96.75 145 ASN B C 1
ATOM 2436 O O . ASN B 1 145 ? -8.68 6.547 -1.518 1 96.75 145 ASN B O 1
ATOM 2440 N N . VAL B 1 146 ? -7.551 6.402 0.372 1 97.88 146 VAL B N 1
ATOM 2441 C CA . VAL B 1 146 ? -6.336 6.945 -0.227 1 97.88 146 VAL B CA 1
ATOM 2442 C C . VAL B 1 146 ? -5.824 6 -1.309 1 97.88 146 VAL B C 1
ATOM 2444 O O . VAL B 1 146 ? -5.473 6.434 -2.408 1 97.88 146 VAL B O 1
ATOM 2447 N N . ILE B 1 147 ? -5.809 4.727 -1.022 1 96.81 147 ILE B N 1
ATOM 2448 C CA . ILE B 1 147 ? -5.355 3.738 -1.997 1 96.81 147 ILE B CA 1
ATOM 2449 C C . ILE B 1 147 ? -6.23 3.807 -3.246 1 96.81 147 ILE B C 1
ATOM 2451 O O . ILE B 1 147 ? -5.723 3.803 -4.371 1 96.81 147 ILE B O 1
ATOM 2455 N N . LYS B 1 148 ? -7.469 3.938 -3.074 1 94.75 148 LYS B N 1
ATOM 2456 C CA . LYS B 1 148 ? -8.43 3.904 -4.172 1 94.75 148 LYS B CA 1
ATOM 2457 C C . LYS B 1 148 ? -8.352 5.176 -5.012 1 94.75 148 LYS B C 1
ATOM 2459 O O . LYS B 1 148 ? -8.461 5.125 -6.238 1 94.75 148 LYS B O 1
ATOM 2464 N N . LYS B 1 149 ? -8.062 6.277 -4.352 1 95.44 149 LYS B N 1
ATOM 2465 C CA . LYS B 1 149 ? -8.297 7.555 -5.023 1 95.44 149 LYS B CA 1
ATOM 2466 C C . LYS B 1 149 ? -6.988 8.203 -5.449 1 95.44 149 LYS B C 1
ATOM 2468 O O . LYS B 1 149 ? -6.977 9.102 -6.297 1 95.44 149 LYS B O 1
ATOM 2473 N N . SER B 1 150 ? -5.926 7.836 -4.824 1 96.19 150 SER B N 1
ATOM 2474 C CA . SER B 1 150 ? -4.652 8.453 -5.18 1 96.19 150 SER B CA 1
ATOM 2475 C C . SER B 1 150 ? -4.094 7.867 -6.469 1 96.19 150 SER B C 1
ATOM 2477 O O . SER B 1 150 ? -4.227 6.668 -6.723 1 96.19 150 SER B O 1
ATOM 2479 N N . ASN B 1 151 ? -3.389 8.688 -7.191 1 93.62 151 ASN B N 1
ATOM 2480 C CA . ASN B 1 151 ? -2.67 8.211 -8.367 1 93.62 151 ASN B CA 1
ATOM 2481 C C . ASN B 1 151 ? -1.21 7.906 -8.055 1 93.62 151 ASN B C 1
ATOM 2483 O O . ASN B 1 151 ? -0.439 7.543 -8.945 1 93.62 151 ASN B O 1
ATOM 2487 N N . LYS B 1 152 ? -0.843 8.078 -6.82 1 96.5 152 LYS B N 1
ATOM 2488 C CA . LYS B 1 152 ? 0.522 7.809 -6.375 1 96.5 152 LYS B CA 1
ATOM 2489 C C . LYS B 1 152 ? 0.641 6.418 -5.762 1 96.5 152 LYS B C 1
ATOM 2491 O O . LYS B 1 152 ? -0.307 5.922 -5.148 1 96.5 152 LYS B O 1
ATOM 2496 N N . PRO B 1 153 ? 1.828 5.789 -5.895 1 97.25 153 PRO B N 1
ATOM 2497 C CA . PRO B 1 153 ? 2.061 4.574 -5.109 1 97.25 153 PRO B CA 1
ATOM 2498 C C . PRO B 1 153 ? 1.837 4.785 -3.615 1 97.25 153 PRO B C 1
ATOM 2500 O O . PRO B 1 153 ? 2.16 5.852 -3.084 1 97.25 153 PRO B O 1
ATOM 2503 N N . VAL B 1 154 ? 1.224 3.783 -2.982 1 98.31 154 VAL B N 1
ATOM 2504 C CA . VAL B 1 154 ? 0.958 3.859 -1.549 1 98.31 154 VAL B CA 1
ATOM 2505 C C . VAL B 1 154 ? 1.588 2.662 -0.842 1 98.31 154 VAL B C 1
ATOM 2507 O O . VAL B 1 154 ? 1.299 1.512 -1.179 1 98.31 154 VAL B O 1
ATOM 2510 N N . LEU B 1 155 ? 2.496 2.922 0.063 1 98.06 155 LEU B N 1
ATOM 2511 C CA . LEU B 1 155 ? 3.008 1.891 0.959 1 98.06 155 LEU B CA 1
ATOM 2512 C C . LEU B 1 155 ? 2.18 1.823 2.238 1 98.06 155 LEU B C 1
ATOM 2514 O O . LEU B 1 155 ? 2.168 2.771 3.025 1 98.06 155 LEU B O 1
ATOM 2518 N N . VAL B 1 156 ? 1.505 0.73 2.398 1 97.94 156 VAL B N 1
ATOM 2519 C CA . VAL B 1 156 ? 0.668 0.501 3.57 1 97.94 156 VAL B CA 1
ATOM 2520 C C . VAL B 1 156 ? 1.431 -0.334 4.598 1 97.94 156 VAL B C 1
ATOM 2522 O O . VAL B 1 156 ? 1.816 -1.472 4.316 1 97.94 156 VAL B O 1
ATOM 2525 N N . VAL B 1 157 ? 1.601 0.255 5.746 1 96.56 157 VAL B N 1
ATOM 2526 C CA . VAL B 1 157 ? 2.344 -0.397 6.82 1 96.56 157 VAL B CA 1
ATOM 2527 C C . VAL B 1 157 ? 1.369 -0.967 7.848 1 96.56 157 VAL B C 1
ATOM 2529 O O . VAL B 1 157 ? 0.362 -0.336 8.172 1 96.56 157 VAL B O 1
ATOM 2532 N N . LYS B 1 158 ? 1.714 -2.176 8.258 1 90.06 158 LYS B N 1
ATOM 2533 C CA . LYS B 1 158 ? 0.833 -2.912 9.156 1 90.06 158 LYS B CA 1
ATOM 2534 C C . LYS B 1 158 ? 1.312 -2.805 10.602 1 90.06 158 LYS B C 1
ATOM 2536 O O . LYS B 1 158 ? 2.465 -2.453 10.859 1 90.06 158 LYS B O 1
ATOM 2541 N N . ARG B 1 159 ? 0.274 -3.025 11.414 1 77.06 159 ARG B N 1
ATOM 2542 C CA . ARG B 1 159 ? 0.605 -3.037 12.828 1 77.06 159 ARG B CA 1
ATOM 2543 C C . ARG B 1 159 ? 1.547 -4.191 13.164 1 77.06 159 ARG B C 1
ATOM 2545 O O . ARG B 1 159 ? 1.549 -5.215 12.477 1 77.06 159 ARG B O 1
ATOM 2552 N N . LYS B 1 160 ? 2.41 -4.016 14.086 1 65.25 160 LYS B N 1
ATOM 2553 C CA . LYS B 1 160 ? 3.279 -5.09 14.555 1 65.25 160 LYS B CA 1
ATOM 2554 C C . LYS B 1 160 ? 2.467 -6.25 15.117 1 65.25 160 LYS B C 1
ATOM 2556 O O . LYS B 1 160 ? 1.551 -6.043 15.914 1 65.25 160 LYS B O 1
ATOM 2561 N N . ASN B 1 161 ? 1.971 -7.184 14.25 1 51.84 161 ASN B N 1
ATOM 2562 C CA . ASN B 1 161 ? 1.368 -8.281 15 1 51.84 161 ASN B CA 1
ATOM 2563 C C . ASN B 1 161 ? 2.18 -8.625 16.25 1 51.84 161 ASN B C 1
ATOM 2565 O O . ASN B 1 161 ? 3.408 -8.711 16.188 1 51.84 161 ASN B O 1
ATOM 2569 N N . SER B 1 162 ? 1.756 -8.219 17.406 1 38.44 162 SER B N 1
ATOM 2570 C CA . SER B 1 162 ? 2.322 -8.742 18.656 1 38.44 162 SER B CA 1
ATOM 2571 C C . SER B 1 162 ? 2.715 -10.211 18.5 1 38.44 162 SER B C 1
ATOM 2573 O O . SER B 1 162 ? 2.072 -10.953 17.75 1 38.44 162 SER B O 1
#